Protein AF-A0A2V6RMS7-F1 (afdb_monomer)

Solvent-accessible surface area (backbone atoms only — not comparable to full-atom values): 15836 Å² total; per-residue (Å²): 139,81,89,86,82,91,83,87,89,85,88,87,85,86,88,88,87,79,83,90,86,82,88,83,91,85,82,86,83,93,74,83,80,76,81,78,94,62,83,80,77,83,71,94,71,81,91,63,96,73,88,70,83,81,77,80,64,54,77,94,33,64,83,44,71,61,64,66,63,46,35,67,37,66,68,33,31,51,54,4,44,57,48,32,62,76,74,39,20,54,31,23,17,90,62,24,62,18,71,10,85,65,25,82,84,43,75,37,65,48,66,45,38,35,40,46,65,68,52,66,73,56,51,57,28,45,56,54,45,53,52,35,44,25,16,79,42,83,72,37,35,86,48,47,30,83,49,68,48,37,57,85,81,40,56,72,67,55,51,44,12,28,49,31,27,47,47,44,47,26,71,54,86,48,63,93,47,82,83,82,33,82,89,65,66,74,76,78,48,72,47,64,36,43,33,36,28,66,42,79,36,78,95,69,36,28,39,27,34,38,32,51,64,23,82,98,78,49,74,59,48,74,50,75,36,37,40,48,62,60,71,61,62,76,79,59,55,65,74,38,42,32,39,33,30,30,27,66,78,81,52,22,34,62,45,78,44,76,54,81,132

Secondary structure (DSSP, 8-state):
-------------------------------PPP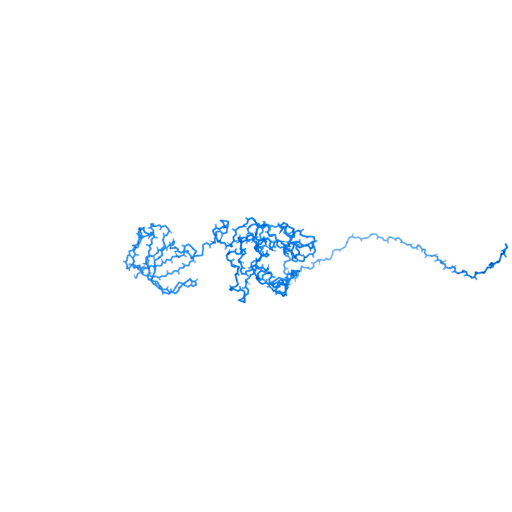P--SPPPPPP----TT----PPPPGGGTT----GGGGT-HHHHHHHHHHHHHHTHHHH-TTSSS--GGGTT-SSPPP-TT-HHHHHH--HHHHHHHHHHGGGSTTTTTTT-----GGGTS-HHHHHHHHHHHHHTTT--SS--TTS-GGG-----EEEEEEEEEEEEGGGTEEEEEE--BTTTB-SEEEEEEESSGGGGGS--TT-EEEEEEETTTTEEEEEEE---

Sequence (261 aa):
MTRTRPFVVIAIVGLVVSAAWLAELTLPDAQAEQPPTGPPKAADRGHAHGDHEHPSVPPAYAKAHIPSQVWTDPKMIAKGKEIFVAKCALCHGEKGDGKGPGSANLPLKPADLSDGKMVAEMAGNFWVWRVSEGGLVEPFKSKGSAMPAWKGEMSMNDRWAVIAYAHTLSGHRGPHVAGEHPELKPKPKFVTGEGTVISLRPEKQQIVLEHGEIKGFMEAMTMGYKINPVSLLNTVKSGDKVRFTIDTHARAITKIDKLND

Nearest PDB structures (foldseek):
  1zeq-assembly1_X  TM=8.711E-01  e=4.163E-05  Escherichia coli
  2qcp-assembly1_X  TM=8.636E-01  e=2.772E-04  Escherichia coli str. K-12 substr. W3110
  3e6z-assembly1_X  TM=7.835E-01  e=1.653E-04  Escherichia coli
  8x2j-assembly1_E  TM=6.437E-01  e=7.360E-04  Chloroflexus aurantiacus J-10-fl
  6cqm-assembly2_B  TM=6.205E-01  e=2.734E-01  Saccharomyces cerevisiae S288C

Foldseek 3Di:
DYDDDDDDDDDDDDDDDDDDDDDDDDDDDDDDDDPDPDDDDDDDDPDDPPPQDDDDQDPVLPPPAQPFVLLAPPVLLVLLLVCCVVAPCCQCNNLSQQVHVNQPPQLDGRDRLQALQSLLVDARSNLLRCQQQFCPDPPSVVSRTPGDRCVVPDDSSSSSSNSSNSNCSNVDGTHNDPVSCPVCPDDQDKFKWKFFFAADDLVQQKTWTQTADGPPQDHTDTGIFHEPPSCQSVVDGGGFIWMFMARSVNSYTDDIDTDDD

Mean predicted aligned error: 16.96 Å

Radius of gyration: 33.86 Å; Cα contacts (8 Å, |Δi|>4): 399; chains: 1; bounding box: 98×39×114 Å

Structure (mmCIF, N/CA/C/O backbone):
data_AF-A0A2V6RMS7-F1
#
_entry.id   AF-A0A2V6RMS7-F1
#
loop_
_atom_site.group_PDB
_atom_site.id
_atom_site.type_symbol
_atom_site.label_atom_id
_atom_site.label_alt_id
_atom_site.label_comp_id
_atom_site.label_asym_id
_atom_site.label_entity_id
_atom_site.label_seq_id
_atom_site.pdbx_PDB_ins_code
_atom_site.Cartn_x
_atom_site.Cartn_y
_atom_site.Cartn_z
_atom_site.occupancy
_atom_site.B_iso_or_equiv
_atom_site.auth_seq_id
_atom_site.auth_comp_id
_atom_site.auth_asym_id
_atom_site.auth_atom_id
_atom_site.pdbx_PDB_model_num
ATOM 1 N N . MET A 1 1 ? 55.947 -18.294 -69.938 1.00 39.12 1 MET A N 1
ATOM 2 C CA . MET A 1 1 ? 57.162 -17.459 -69.803 1.00 39.12 1 MET A CA 1
ATOM 3 C C . MET A 1 1 ? 56.936 -16.439 -68.688 1.00 39.12 1 MET A C 1
ATOM 5 O O . MET A 1 1 ? 55.824 -15.941 -68.631 1.00 39.12 1 MET A O 1
ATOM 9 N N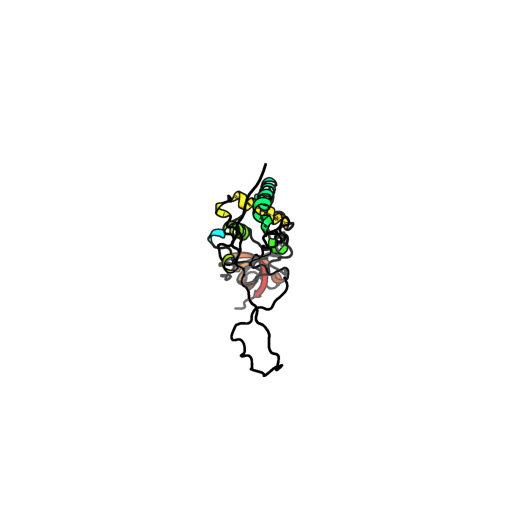 . THR A 1 2 ? 57.872 -16.043 -67.816 1.00 38.09 2 THR A N 1
ATOM 10 C CA . THR A 1 2 ? 58.972 -16.758 -67.113 1.00 38.09 2 THR A CA 1
ATOM 11 C C . THR A 1 2 ? 59.736 -15.742 -66.246 1.00 38.09 2 THR A C 1
ATOM 13 O O . THR A 1 2 ? 60.361 -14.868 -66.833 1.00 38.09 2 THR A O 1
ATOM 16 N N . ARG A 1 3 ? 59.809 -15.947 -64.913 1.00 45.06 3 ARG A N 1
ATOM 17 C CA . ARG A 1 3 ? 60.781 -15.310 -63.972 1.00 45.06 3 ARG A CA 1
ATOM 18 C C . ARG A 1 3 ? 60.677 -13.758 -63.819 1.00 45.06 3 ARG A C 1
ATOM 20 O O . ARG A 1 3 ? 60.028 -13.115 -64.626 1.00 45.06 3 ARG A O 1
ATOM 27 N N . THR A 1 4 ? 61.187 -13.086 -62.768 1.00 45.56 4 THR A N 1
ATOM 28 C CA . THR A 1 4 ? 61.963 -13.502 -61.564 1.00 45.56 4 THR A CA 1
ATOM 29 C C . THR A 1 4 ? 61.694 -12.582 -60.345 1.00 45.56 4 THR A C 1
ATOM 31 O O . THR A 1 4 ? 61.409 -11.404 -60.526 1.00 45.56 4 THR A O 1
ATOM 34 N N . ARG A 1 5 ? 61.880 -13.096 -59.113 1.00 56.38 5 ARG A N 1
ATOM 35 C CA . ARG A 1 5 ? 62.215 -12.342 -57.862 1.00 56.38 5 ARG A CA 1
ATOM 36 C C . ARG A 1 5 ? 63.700 -12.646 -57.506 1.00 56.38 5 ARG A C 1
ATOM 38 O O . ARG A 1 5 ? 64.227 -13.569 -58.133 1.00 56.38 5 ARG A O 1
ATOM 45 N N . PRO A 1 6 ? 64.408 -11.932 -56.597 1.00 58.00 6 PRO A N 1
ATOM 46 C CA . PRO A 1 6 ? 64.229 -11.963 -55.122 1.00 58.00 6 PRO A CA 1
ATOM 47 C C . PRO A 1 6 ? 63.999 -10.524 -54.566 1.00 58.00 6 PRO A C 1
ATOM 49 O O . PRO A 1 6 ? 63.310 -9.796 -55.271 1.00 58.00 6 PRO A O 1
ATOM 52 N N . PHE A 1 7 ? 64.376 -9.993 -53.381 1.00 42.28 7 PHE A N 1
ATOM 53 C CA . PHE A 1 7 ? 65.116 -10.342 -52.126 1.00 42.28 7 PHE A CA 1
ATOM 54 C C . PHE A 1 7 ? 64.280 -9.806 -50.910 1.00 42.28 7 PHE A C 1
ATOM 56 O O . PHE A 1 7 ? 63.292 -9.118 -51.152 1.00 42.28 7 PHE A O 1
ATOM 63 N N . VAL A 1 8 ? 64.390 -10.206 -49.625 1.00 41.25 8 VAL A N 1
ATOM 64 C CA . VAL A 1 8 ? 65.469 -10.216 -48.582 1.00 41.25 8 VAL A CA 1
ATOM 65 C C . VAL A 1 8 ? 65.848 -8.785 -48.140 1.00 41.25 8 VAL A C 1
ATOM 67 O O . VAL A 1 8 ? 66.142 -7.956 -48.989 1.00 41.25 8 VAL A O 1
ATOM 70 N N . VAL A 1 9 ? 65.736 -8.385 -46.859 1.00 38.97 9 VAL A N 1
ATOM 71 C CA . VAL A 1 9 ? 66.354 -8.953 -45.628 1.00 38.97 9 VAL A CA 1
ATOM 72 C C . VAL A 1 9 ? 65.368 -9.361 -44.512 1.00 38.97 9 VAL A C 1
ATOM 74 O O . VAL A 1 9 ? 64.337 -8.728 -44.314 1.00 38.97 9 VAL A O 1
ATOM 77 N N . ILE A 1 10 ? 65.737 -10.400 -43.749 1.00 47.28 10 ILE A N 1
ATOM 78 C CA . ILE A 1 10 ? 65.159 -10.792 -42.447 1.00 47.28 10 ILE A CA 1
ATOM 79 C C . ILE A 1 10 ? 66.181 -10.462 -41.349 1.00 47.28 10 ILE A C 1
ATOM 81 O O . ILE A 1 10 ? 67.368 -10.716 -41.541 1.00 47.28 10 ILE A O 1
ATOM 85 N N . ALA A 1 11 ? 65.726 -9.992 -40.185 1.00 41.41 11 ALA A N 1
ATOM 86 C CA . ALA A 1 11 ? 66.533 -9.948 -38.966 1.00 41.41 11 ALA A CA 1
ATOM 87 C C . ALA A 1 11 ? 65.749 -10.556 -37.791 1.00 41.41 11 ALA A C 1
ATOM 89 O O . ALA A 1 11 ? 64.785 -9.968 -37.308 1.00 41.41 11 ALA A O 1
ATOM 90 N N . ILE A 1 12 ? 66.169 -11.741 -37.342 1.00 50.00 12 ILE A N 1
ATOM 91 C CA . ILE A 1 12 ? 65.738 -12.353 -36.079 1.00 50.00 12 ILE A CA 1
ATOM 92 C C . ILE A 1 12 ? 66.961 -12.376 -35.169 1.00 50.00 12 ILE A C 1
ATOM 94 O O . ILE A 1 12 ? 67.966 -12.987 -35.522 1.00 50.00 12 ILE A O 1
ATOM 98 N N . VAL A 1 13 ? 66.855 -11.770 -33.988 1.00 42.53 13 VAL A N 1
ATOM 99 C CA . VAL A 1 13 ? 67.738 -12.065 -32.856 1.00 42.53 13 VAL A CA 1
ATOM 100 C C . VAL A 1 13 ? 66.877 -12.141 -31.603 1.00 42.53 13 VAL A C 1
ATOM 102 O O . VAL A 1 13 ? 66.270 -11.157 -31.194 1.00 42.53 13 VAL A O 1
ATOM 105 N N . GLY A 1 14 ? 66.842 -13.320 -30.994 1.00 44.88 14 GLY A N 1
ATOM 106 C CA . GLY A 1 14 ? 66.479 -13.503 -29.595 1.00 44.88 14 GLY A CA 1
ATOM 107 C C . GLY A 1 14 ? 67.625 -14.233 -28.903 1.00 44.88 14 GLY A C 1
ATOM 108 O O . GLY A 1 14 ? 68.373 -14.959 -29.561 1.00 44.88 14 GLY A O 1
ATOM 109 N N . LEU A 1 15 ? 67.769 -14.060 -27.592 1.00 37.75 15 LEU A N 1
ATOM 110 C CA . LEU A 1 15 ? 68.660 -14.894 -26.790 1.00 37.75 15 LEU A CA 1
ATOM 111 C C . LEU A 1 15 ? 68.067 -15.127 -25.397 1.00 37.75 15 LEU A C 1
ATOM 113 O O . LEU A 1 15 ? 67.261 -14.331 -24.919 1.00 37.75 15 LEU A O 1
ATOM 117 N N . VAL A 1 16 ? 68.457 -16.237 -24.773 1.00 48.91 16 VAL A N 1
ATOM 118 C CA . VAL A 1 16 ? 67.873 -16.757 -23.532 1.00 48.91 16 VAL A CA 1
ATOM 119 C C . VAL A 1 16 ? 68.972 -17.008 -22.507 1.00 48.91 16 VAL A C 1
ATOM 121 O O . VAL A 1 16 ? 69.958 -17.674 -22.811 1.00 48.91 16 VAL A O 1
ATOM 124 N N . VAL A 1 17 ? 68.752 -16.524 -21.285 1.00 39.44 17 VAL A N 1
ATOM 125 C CA . VAL A 1 17 ? 69.431 -16.912 -20.039 1.00 39.44 17 VAL A CA 1
ATOM 126 C C . VAL A 1 17 ? 68.375 -16.723 -18.936 1.00 39.44 17 VAL A C 1
ATOM 128 O O . VAL A 1 17 ? 67.755 -15.666 -18.918 1.00 39.44 17 VAL A O 1
ATOM 131 N N . SER A 1 18 ? 68.070 -17.567 -17.952 1.00 35.41 18 SER A N 1
ATOM 132 C CA . SER A 1 18 ? 68.316 -18.966 -17.551 1.00 35.41 18 SER A CA 1
ATOM 133 C C . SER A 1 18 ? 68.287 -18.966 -16.010 1.00 35.41 18 SER A C 1
ATOM 135 O O . SER A 1 18 ? 68.898 -18.088 -15.417 1.00 35.41 18 SER A O 1
ATOM 137 N N . ALA A 1 19 ? 67.603 -19.947 -15.405 1.00 39.72 19 ALA A N 1
ATOM 138 C CA . ALA A 1 19 ? 67.755 -20.492 -14.036 1.00 39.72 19 ALA A CA 1
ATOM 139 C C . ALA A 1 19 ? 68.135 -19.541 -12.858 1.00 39.72 19 ALA A C 1
ATOM 141 O O . ALA A 1 19 ? 69.228 -18.992 -12.811 1.00 39.72 19 ALA A O 1
ATOM 142 N N . ALA A 1 20 ? 67.276 -19.291 -11.861 1.00 41.19 20 ALA A N 1
ATOM 143 C CA . ALA A 1 20 ? 66.725 -20.215 -10.844 1.00 41.19 20 ALA A CA 1
ATOM 144 C C . ALA A 1 20 ? 67.696 -20.593 -9.698 1.00 41.19 20 ALA A C 1
ATOM 146 O O . ALA A 1 20 ? 68.772 -21.129 -9.938 1.00 41.19 20 ALA A O 1
ATOM 147 N N . TRP A 1 21 ? 67.245 -20.373 -8.455 1.00 34.91 21 TRP A N 1
ATOM 148 C CA . TRP A 1 21 ? 67.802 -20.878 -7.187 1.00 34.91 21 TRP A CA 1
ATOM 149 C C . TRP A 1 21 ? 66.646 -21.246 -6.232 1.00 34.91 21 TRP A C 1
ATOM 151 O O . TRP A 1 21 ? 65.512 -20.820 -6.460 1.00 34.91 21 TRP A O 1
ATOM 161 N N . LEU A 1 22 ? 66.908 -22.087 -5.223 1.00 39.47 22 LEU A N 1
ATOM 162 C CA . LEU A 1 22 ? 65.889 -22.763 -4.399 1.00 39.47 22 LEU A CA 1
ATOM 163 C C . LEU A 1 22 ? 65.809 -22.254 -2.947 1.00 39.47 22 LEU A C 1
ATOM 165 O O . LEU A 1 22 ? 66.811 -21.783 -2.420 1.00 39.47 22 LEU A O 1
ATOM 169 N N . ALA A 1 23 ? 64.660 -22.553 -2.315 1.00 35.62 23 ALA A N 1
ATOM 170 C CA . ALA A 1 23 ? 64.446 -22.717 -0.863 1.00 35.62 23 ALA A CA 1
ATOM 171 C C . ALA A 1 23 ? 64.590 -21.425 -0.005 1.00 35.62 23 ALA A C 1
ATOM 173 O O . ALA A 1 23 ? 65.084 -20.410 -0.480 1.00 35.62 23 ALA A O 1
ATOM 174 N N . GLU A 1 24 ? 64.051 -21.309 1.216 1.00 34.28 24 GLU A N 1
ATOM 175 C CA . GLU A 1 24 ? 63.693 -22.312 2.240 1.00 34.28 24 GLU A CA 1
ATOM 176 C C . GLU A 1 24 ? 62.259 -22.127 2.802 1.00 34.28 24 GLU A C 1
ATOM 178 O O . GLU A 1 24 ? 61.619 -21.100 2.575 1.00 34.28 24 GLU A O 1
ATOM 183 N N . LEU A 1 25 ? 61.747 -23.105 3.565 1.00 42.69 25 LEU A N 1
ATOM 184 C CA . LEU A 1 25 ? 60.493 -22.972 4.326 1.00 42.69 25 LEU A CA 1
ATOM 185 C C . LEU A 1 25 ? 60.741 -22.344 5.707 1.00 42.69 25 LEU A C 1
ATOM 187 O O . LEU A 1 25 ? 61.455 -22.934 6.514 1.00 42.69 25 LEU A O 1
ATOM 191 N N . THR A 1 26 ? 60.003 -21.285 6.057 1.00 37.50 26 THR A N 1
ATOM 192 C CA . THR A 1 26 ? 59.600 -21.017 7.452 1.00 37.50 26 THR A CA 1
ATOM 193 C C . THR A 1 26 ? 58.190 -20.426 7.537 1.00 37.50 26 THR A C 1
ATOM 195 O O . THR A 1 26 ? 57.808 -19.540 6.776 1.00 37.50 26 THR A O 1
ATOM 198 N N . LEU A 1 27 ? 57.416 -20.927 8.501 1.00 36.69 27 LEU A N 1
ATOM 199 C CA . LEU A 1 27 ? 56.171 -20.363 9.027 1.00 36.69 27 LEU A CA 1
ATOM 200 C C . LEU A 1 27 ? 56.015 -20.850 10.480 1.00 36.69 27 LEU A C 1
ATOM 202 O O . LEU A 1 27 ? 56.434 -21.976 10.763 1.00 36.69 27 LEU A O 1
ATOM 206 N N . PRO A 1 28 ? 55.286 -20.130 11.345 1.00 42.78 28 PRO A N 1
ATOM 207 C CA . PRO A 1 28 ? 55.034 -18.6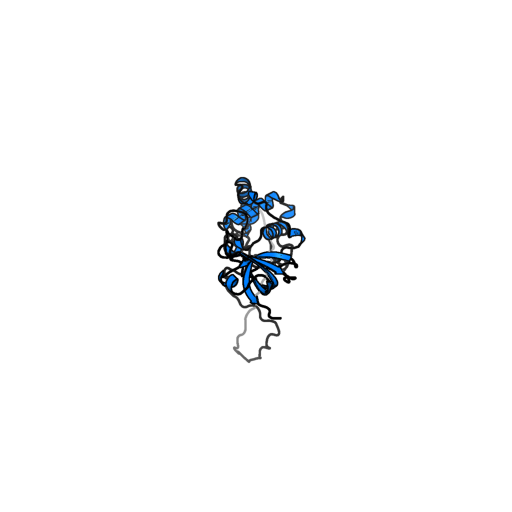89 11.367 1.00 42.78 28 PRO A CA 1
ATOM 208 C C . PRO A 1 28 ? 55.704 -18.045 12.599 1.00 42.78 28 PRO A C 1
ATOM 210 O O . PRO A 1 28 ? 56.266 -18.744 13.438 1.00 42.78 28 PRO A O 1
ATOM 213 N N . ASP A 1 29 ? 55.556 -16.732 12.771 1.00 34.00 29 ASP A N 1
ATOM 214 C CA . ASP A 1 29 ? 55.611 -16.143 14.112 1.00 34.00 29 ASP A CA 1
ATOM 215 C C . ASP A 1 29 ? 54.414 -15.207 14.313 1.00 34.00 29 ASP A C 1
ATOM 217 O O . ASP A 1 29 ? 53.923 -14.588 13.362 1.00 34.00 29 ASP A O 1
ATOM 221 N N . ALA A 1 30 ? 53.874 -15.175 15.529 1.00 41.41 30 ALA A N 1
ATOM 222 C CA . ALA A 1 30 ? 52.583 -14.557 15.799 1.00 41.41 30 ALA A CA 1
ATOM 223 C C . ALA A 1 30 ? 52.734 -13.056 16.078 1.00 41.41 30 ALA A C 1
ATOM 225 O O . ALA A 1 30 ? 53.450 -12.641 16.989 1.00 41.41 30 ALA A O 1
ATOM 226 N N . GLN A 1 31 ? 51.995 -12.229 15.340 1.00 36.81 31 GLN A N 1
ATOM 227 C CA . GLN A 1 31 ? 51.762 -10.827 15.686 1.00 36.81 31 GLN A CA 1
ATOM 228 C C . GLN A 1 31 ? 50.270 -10.636 15.942 1.00 36.81 31 GLN A C 1
ATOM 230 O O . GLN A 1 31 ? 49.438 -11.040 15.133 1.00 36.81 31 GLN A O 1
ATOM 235 N N . ALA A 1 32 ? 49.939 -10.087 17.110 1.00 35.69 32 ALA A N 1
ATOM 236 C CA . ALA A 1 32 ? 48.565 -10.021 17.589 1.00 35.69 32 ALA A CA 1
ATOM 237 C C . ALA A 1 32 ? 47.721 -9.061 16.738 1.00 35.69 32 ALA A C 1
ATOM 239 O O . ALA A 1 32 ? 48.064 -7.887 16.587 1.00 35.69 32 ALA A O 1
ATOM 240 N N . GLU A 1 33 ? 46.590 -9.549 16.228 1.00 33.00 33 GLU A N 1
ATOM 241 C CA . GLU A 1 33 ? 45.606 -8.706 15.555 1.00 33.00 33 GLU A CA 1
ATOM 242 C C . GLU A 1 33 ? 45.046 -7.668 16.538 1.00 33.00 33 GLU A C 1
ATOM 244 O O . GLU A 1 33 ? 44.572 -8.000 17.628 1.00 33.00 33 GLU A O 1
ATOM 249 N N . GLN A 1 34 ? 45.084 -6.393 16.150 1.00 36.97 34 GLN A N 1
ATOM 250 C CA . GLN A 1 34 ? 44.409 -5.339 16.905 1.00 36.97 34 GLN A CA 1
ATOM 251 C C . GLN A 1 34 ? 42.886 -5.511 16.763 1.00 36.97 34 GLN A C 1
ATOM 253 O O . GLN A 1 34 ? 42.406 -5.734 15.648 1.00 36.97 34 GLN A O 1
ATOM 258 N N . PRO A 1 35 ? 42.097 -5.388 17.849 1.00 35.88 35 PRO A N 1
ATOM 259 C CA . PRO A 1 35 ? 40.652 -5.565 17.773 1.00 35.88 35 PRO A CA 1
ATOM 260 C C . PRO A 1 35 ? 40.018 -4.493 16.866 1.00 35.88 35 PRO A C 1
ATOM 262 O O . PRO A 1 35 ? 40.360 -3.312 16.986 1.00 35.88 35 PRO A O 1
ATOM 265 N N . PRO A 1 36 ? 39.087 -4.863 15.966 1.00 42.28 36 PRO A N 1
ATOM 266 C CA . PRO A 1 36 ? 38.578 -3.955 14.944 1.00 42.28 36 PRO A CA 1
ATOM 267 C C . PRO A 1 36 ? 37.731 -2.826 15.546 1.00 42.28 36 PRO A C 1
ATOM 269 O O . PRO A 1 36 ? 36.642 -3.046 16.076 1.00 42.28 36 PRO A O 1
ATOM 272 N N . THR A 1 37 ? 38.203 -1.588 15.401 1.00 38.25 37 THR A N 1
ATOM 273 C CA . THR A 1 37 ? 37.529 -0.360 15.846 1.00 38.25 37 THR A CA 1
ATOM 274 C C . THR A 1 37 ? 36.435 0.086 14.868 1.00 38.25 37 THR A C 1
ATOM 276 O O . THR A 1 37 ? 36.498 1.151 14.256 1.00 38.25 37 THR A O 1
ATOM 279 N N . GLY A 1 38 ? 35.388 -0.730 14.729 1.00 40.78 38 GLY A N 1
ATOM 280 C CA . GLY A 1 38 ? 34.197 -0.391 13.950 1.00 40.78 38 GLY A CA 1
ATOM 281 C C . GLY A 1 38 ? 32.933 -1.074 14.484 1.00 40.78 38 GLY A C 1
ATOM 282 O O . GLY A 1 38 ? 33.031 -2.134 15.104 1.00 40.78 38 GLY A O 1
ATOM 283 N N . PRO A 1 39 ? 31.736 -0.497 14.257 1.00 36.81 39 PRO A N 1
ATOM 284 C CA . PRO A 1 39 ? 30.485 -1.174 14.581 1.00 36.81 39 PRO A CA 1
ATOM 285 C C . PRO A 1 39 ? 30.395 -2.497 13.797 1.00 36.81 39 PRO A C 1
ATOM 287 O O . PRO A 1 39 ? 30.834 -2.551 12.643 1.00 36.81 39 PRO A O 1
ATOM 290 N N . PRO A 1 40 ? 29.850 -3.571 14.396 1.00 36.56 40 PRO A N 1
ATOM 291 C CA . PRO A 1 40 ? 29.885 -4.895 13.790 1.00 36.56 40 PRO A CA 1
ATOM 292 C C . PRO A 1 40 ? 29.157 -4.898 12.444 1.00 36.56 40 PRO A C 1
ATOM 294 O O . PRO A 1 40 ? 27.999 -4.485 12.348 1.00 36.56 40 PRO A O 1
ATOM 297 N N . LYS A 1 41 ? 29.827 -5.410 11.403 1.00 35.94 41 LYS A N 1
ATOM 298 C CA . LYS A 1 41 ? 29.167 -5.738 10.134 1.00 35.94 41 LYS A CA 1
ATOM 299 C C . LYS A 1 41 ? 28.008 -6.686 10.440 1.00 35.94 41 LYS A C 1
ATOM 301 O O . LYS A 1 41 ? 28.212 -7.701 11.104 1.00 35.94 41 LYS A O 1
ATOM 306 N N . ALA A 1 42 ? 26.813 -6.361 9.951 1.00 35.50 42 ALA A N 1
ATOM 307 C CA . ALA A 1 42 ? 25.678 -7.268 10.045 1.00 35.50 42 ALA A CA 1
ATOM 308 C C . ALA A 1 42 ? 26.063 -8.604 9.394 1.00 35.50 42 ALA A C 1
ATOM 310 O O . ALA A 1 42 ? 26.495 -8.626 8.241 1.00 35.50 42 ALA A O 1
ATOM 311 N N . ALA A 1 43 ? 25.964 -9.690 10.161 1.00 32.91 43 ALA A N 1
ATOM 312 C CA . ALA A 1 43 ? 26.322 -11.017 9.684 1.00 32.91 43 ALA A CA 1
ATOM 313 C C . ALA A 1 43 ? 25.437 -11.429 8.502 1.00 32.91 43 ALA A C 1
ATOM 315 O O . ALA A 1 43 ? 24.259 -11.060 8.444 1.00 32.91 43 ALA A O 1
ATOM 316 N N . ASP A 1 44 ? 26.014 -12.229 7.605 1.00 42.06 44 ASP A N 1
ATOM 317 C CA . ASP A 1 44 ? 25.279 -12.914 6.548 1.00 42.06 44 ASP A CA 1
ATOM 318 C C . ASP A 1 44 ? 24.086 -13.671 7.151 1.00 42.06 44 ASP A C 1
ATOM 320 O O . ASP A 1 44 ? 24.231 -14.498 8.057 1.00 42.06 44 ASP A O 1
ATOM 324 N N . ARG A 1 45 ? 22.889 -13.327 6.679 1.00 34.31 45 ARG A N 1
ATOM 325 C CA . ARG A 1 45 ? 21.635 -13.993 7.015 1.00 34.31 45 ARG A CA 1
ATOM 326 C C . ARG A 1 45 ? 20.891 -14.215 5.710 1.00 34.31 45 ARG A C 1
ATOM 328 O O . ARG A 1 45 ? 20.448 -13.262 5.070 1.00 34.31 45 ARG A O 1
ATOM 335 N N . GLY A 1 46 ? 20.785 -15.487 5.328 1.00 26.94 46 GLY A N 1
ATOM 336 C CA . GLY A 1 46 ? 20.103 -15.913 4.110 1.00 26.94 46 GLY A CA 1
ATOM 337 C C . GLY A 1 46 ? 18.671 -15.382 4.038 1.00 26.94 46 GLY A C 1
ATOM 338 O O . GLY A 1 46 ? 18.004 -15.223 5.060 1.00 26.94 46 GLY A O 1
ATOM 339 N N . HIS A 1 47 ? 18.219 -15.088 2.819 1.00 38.84 47 HIS A N 1
ATOM 340 C CA . HIS A 1 47 ? 16.989 -14.342 2.560 1.00 38.84 47 HIS A CA 1
ATOM 341 C C . HIS A 1 47 ? 15.748 -14.991 3.192 1.00 38.84 47 HIS A C 1
ATOM 343 O O . HIS A 1 47 ? 15.242 -16.004 2.709 1.00 38.84 47 HIS A O 1
ATOM 349 N N . ALA A 1 48 ? 15.234 -14.364 4.249 1.00 30.47 48 ALA A N 1
ATOM 350 C CA . ALA A 1 48 ? 13.922 -14.657 4.800 1.00 30.47 48 ALA A CA 1
ATOM 351 C C . ALA A 1 48 ? 12.854 -13.822 4.077 1.00 30.47 48 ALA A C 1
ATOM 353 O O . ALA A 1 48 ? 13.056 -12.640 3.796 1.00 30.47 48 ALA A O 1
ATOM 354 N N . HIS A 1 49 ? 11.691 -14.421 3.817 1.00 39.38 49 HIS A N 1
ATOM 355 C CA . HIS A 1 49 ? 10.512 -13.693 3.348 1.00 39.38 49 HIS A CA 1
ATOM 356 C C . HIS A 1 49 ? 10.050 -12.719 4.446 1.00 39.38 49 HIS A C 1
ATOM 358 O O . HIS A 1 49 ? 9.476 -13.158 5.446 1.00 39.38 49 HIS A O 1
ATOM 364 N N . GLY A 1 50 ? 10.326 -11.419 4.288 1.00 41.53 50 GLY A N 1
ATOM 365 C CA . GLY A 1 50 ? 9.916 -10.397 5.259 1.00 41.53 50 GLY A CA 1
ATOM 366 C C . GLY A 1 50 ? 10.777 -9.132 5.350 1.00 41.53 50 GLY A C 1
ATOM 367 O O . GLY A 1 50 ? 10.279 -8.136 5.864 1.00 41.53 50 GLY A O 1
ATOM 368 N N . ASP A 1 51 ? 12.013 -9.109 4.834 1.00 47.00 51 ASP A N 1
ATOM 369 C CA . ASP A 1 51 ? 12.902 -7.924 4.903 1.00 47.00 51 ASP A CA 1
ATOM 370 C C . ASP A 1 51 ? 12.540 -6.829 3.866 1.00 47.00 51 ASP A C 1
ATOM 372 O O . ASP A 1 51 ? 13.382 -6.284 3.146 1.00 47.00 51 ASP A O 1
ATOM 376 N N . HIS A 1 52 ? 11.251 -6.491 3.786 1.00 57.56 52 HIS A N 1
ATOM 377 C CA . HIS A 1 52 ? 10.710 -5.436 2.938 1.00 57.56 52 HIS A CA 1
ATOM 378 C C . HIS A 1 52 ? 10.475 -4.176 3.772 1.00 57.56 52 HIS A C 1
ATOM 380 O O . HIS A 1 52 ? 9.583 -4.103 4.611 1.00 57.56 52 HIS A O 1
ATOM 386 N N . GLU A 1 53 ? 11.322 -3.171 3.562 1.00 58.91 53 GLU A N 1
ATOM 387 C CA . GLU A 1 53 ? 11.215 -1.900 4.273 1.00 58.91 53 GLU A CA 1
ATOM 388 C C . GLU A 1 53 ? 10.043 -1.066 3.742 1.00 58.91 53 GLU A C 1
ATOM 390 O O . GLU A 1 53 ? 9.900 -0.889 2.531 1.00 58.91 53 GLU A O 1
ATOM 395 N N . HIS A 1 54 ? 9.271 -0.485 4.664 1.00 64.88 54 HIS A N 1
ATOM 396 C CA . HIS A 1 54 ? 8.171 0.443 4.388 1.00 64.88 54 HIS A CA 1
ATOM 397 C C . HIS A 1 54 ? 8.590 1.897 4.665 1.00 64.88 54 HIS A C 1
ATOM 399 O O . HIS A 1 54 ? 8.261 2.437 5.726 1.00 64.88 54 HIS A O 1
ATOM 405 N N . PRO A 1 55 ? 9.346 2.559 3.767 1.00 77.31 55 PRO A N 1
ATOM 406 C CA . PRO A 1 55 ? 9.717 3.952 3.963 1.00 77.31 55 PRO A CA 1
ATOM 407 C C . PRO A 1 55 ? 8.496 4.866 3.845 1.00 77.31 55 PRO A C 1
ATOM 409 O O . PRO A 1 55 ? 7.600 4.655 3.024 1.00 77.31 55 PRO A O 1
ATOM 412 N N . SER A 1 56 ? 8.478 5.918 4.661 1.00 81.69 56 SER A N 1
ATOM 413 C CA . SER A 1 56 ? 7.383 6.881 4.697 1.00 81.69 56 SER A CA 1
ATOM 414 C C . SER A 1 56 ? 7.222 7.606 3.358 1.00 81.69 56 SER A C 1
ATOM 416 O O . SER A 1 56 ? 8.148 8.230 2.841 1.00 81.69 56 SER A O 1
ATOM 418 N N . VAL A 1 57 ? 6.009 7.546 2.803 1.00 87.38 57 VAL A N 1
ATOM 419 C CA . VAL A 1 57 ? 5.662 8.215 1.543 1.00 87.38 57 VAL A CA 1
ATOM 420 C C . VAL A 1 57 ? 5.807 9.737 1.714 1.00 87.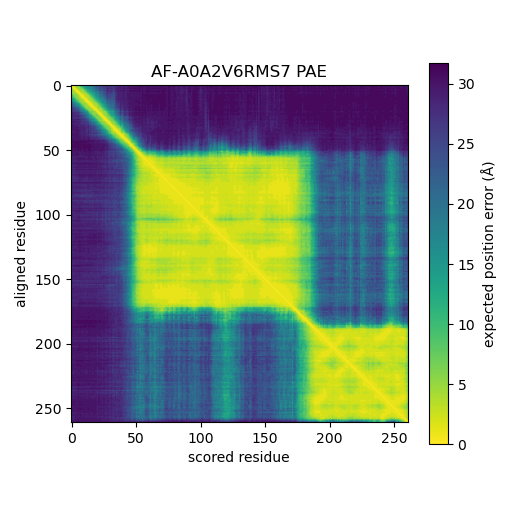38 57 VAL A C 1
ATOM 422 O O . VAL A 1 57 ? 5.176 10.299 2.615 1.00 87.38 57 VAL A O 1
ATOM 425 N N . PRO A 1 58 ? 6.597 10.437 0.873 1.00 90.38 58 PRO A N 1
ATOM 426 C CA . PRO A 1 58 ? 6.816 11.875 1.016 1.00 90.38 58 PRO A CA 1
ATOM 427 C C . PRO A 1 58 ? 5.514 12.693 0.929 1.00 90.38 58 PRO A C 1
ATOM 429 O O . PRO A 1 58 ? 4.610 12.309 0.181 1.00 90.38 58 PRO A O 1
ATOM 432 N N . PRO A 1 59 ? 5.418 13.870 1.585 1.00 90.88 59 PRO A N 1
ATOM 433 C CA . PRO A 1 59 ? 4.193 14.680 1.617 1.00 90.88 59 PRO A CA 1
ATOM 434 C C . PRO A 1 59 ? 3.579 14.996 0.243 1.00 90.88 59 PRO A C 1
ATOM 436 O O . PRO A 1 59 ? 2.357 15.021 0.112 1.00 90.88 59 PRO A O 1
ATOM 439 N N . ALA A 1 60 ? 4.407 15.157 -0.797 1.00 92.25 60 ALA A N 1
ATOM 440 C CA . ALA A 1 60 ? 3.963 15.366 -2.180 1.00 92.25 60 ALA A CA 1
ATOM 441 C C . ALA A 1 60 ? 3.112 14.208 -2.747 1.00 92.25 60 ALA A C 1
ATOM 443 O O . ALA A 1 60 ? 2.262 14.431 -3.606 1.00 92.25 60 ALA A O 1
ATOM 444 N N . TYR A 1 61 ? 3.307 12.986 -2.243 1.00 91.94 61 TYR A N 1
ATOM 445 C CA . TYR A 1 61 ? 2.556 11.786 -2.614 1.00 91.94 61 TYR A CA 1
ATOM 446 C C . TYR A 1 61 ? 1.555 11.344 -1.533 1.00 91.94 61 TYR A C 1
ATOM 448 O O . TYR A 1 61 ? 0.805 10.401 -1.762 1.00 91.94 61 TYR A O 1
ATOM 456 N N . ALA A 1 62 ? 1.457 12.028 -0.386 1.00 86.50 62 ALA A N 1
ATOM 457 C CA . ALA A 1 62 ? 0.577 11.616 0.716 1.00 86.50 62 ALA A CA 1
ATOM 458 C C . ALA A 1 62 ? -0.913 11.519 0.322 1.00 86.50 62 ALA A C 1
ATOM 460 O O . ALA A 1 62 ? -1.628 10.671 0.851 1.00 86.50 62 ALA A O 1
ATOM 461 N N . LYS A 1 63 ? -1.364 12.349 -0.633 1.00 86.50 63 LYS A N 1
ATOM 462 C CA . LYS A 1 63 ? -2.723 12.326 -1.213 1.00 86.50 63 LYS A CA 1
ATOM 463 C C . LYS A 1 63 ? -2.829 11.556 -2.540 1.00 86.50 63 LYS A C 1
ATOM 465 O O . LYS A 1 63 ? -3.902 11.536 -3.138 1.00 86.50 63 LYS A O 1
ATOM 470 N N . ALA A 1 64 ? -1.741 10.966 -3.038 1.00 88.88 64 ALA A N 1
ATOM 471 C CA . ALA A 1 64 ? -1.782 10.185 -4.269 1.00 88.88 64 ALA A CA 1
ATOM 472 C C . ALA A 1 64 ? -2.582 8.897 -4.041 1.00 88.88 64 ALA A C 1
ATOM 474 O O . ALA A 1 64 ? -2.382 8.206 -3.049 1.00 88.88 64 ALA A O 1
ATOM 475 N N . HIS A 1 65 ? -3.467 8.544 -4.965 1.00 87.81 65 HIS A N 1
ATOM 476 C CA . HIS A 1 65 ? -4.173 7.269 -4.929 1.00 87.81 65 HIS A CA 1
ATOM 477 C C . HIS A 1 65 ? -4.380 6.747 -6.350 1.00 87.81 65 HIS A C 1
ATOM 479 O O . HIS A 1 65 ? -4.271 7.489 -7.326 1.00 87.81 65 HIS A O 1
ATOM 485 N N . ILE A 1 66 ? -4.684 5.457 -6.451 1.00 90.31 66 ILE A N 1
ATOM 486 C CA . ILE A 1 66 ? -5.153 4.820 -7.682 1.00 90.31 66 ILE A CA 1
ATOM 487 C C . ILE A 1 66 ? -6.682 4.741 -7.567 1.00 90.31 66 ILE A C 1
ATOM 489 O O . ILE A 1 66 ? -7.167 4.245 -6.545 1.00 90.31 66 ILE A O 1
ATOM 493 N N . PRO A 1 67 ? -7.462 5.262 -8.533 1.00 90.38 67 PRO A N 1
ATOM 494 C CA . PRO A 1 67 ? -8.922 5.186 -8.490 1.00 90.38 67 PRO A CA 1
ATOM 495 C C . PRO A 1 67 ? -9.410 3.733 -8.391 1.00 90.38 67 PRO A C 1
ATOM 497 O O . PRO A 1 67 ? -8.857 2.850 -9.047 1.00 90.38 67 PRO A O 1
ATOM 500 N N . SER A 1 68 ? -10.433 3.469 -7.573 1.00 87.12 68 SER A N 1
ATOM 501 C CA . SER A 1 68 ? -10.845 2.104 -7.199 1.00 87.12 68 SER A CA 1
ATOM 502 C C . SER A 1 68 ? -11.206 1.219 -8.398 1.00 87.12 68 SER A C 1
ATOM 504 O O . SER A 1 68 ? -10.902 0.030 -8.386 1.00 87.12 68 SER A O 1
ATOM 506 N N . GLN A 1 69 ? -11.768 1.800 -9.460 1.00 88.50 69 GLN A N 1
ATOM 507 C CA . GLN A 1 69 ? -12.104 1.100 -10.700 1.00 88.50 69 GLN A CA 1
ATOM 508 C C . GLN A 1 69 ? -10.884 0.609 -11.501 1.00 88.50 69 GLN A C 1
ATOM 510 O O . GLN A 1 69 ? -11.001 -0.337 -12.273 1.00 88.50 69 GLN A O 1
ATOM 515 N N . VAL A 1 70 ? -9.702 1.216 -11.335 1.00 92.75 70 VAL A N 1
ATOM 516 C CA . VAL A 1 70 ? -8.511 0.870 -12.137 1.00 92.75 70 VAL A CA 1
ATOM 517 C C . VAL A 1 70 ? -7.946 -0.503 -11.763 1.00 92.75 70 VAL A C 1
ATOM 519 O O . VAL A 1 70 ? -7.383 -1.187 -12.612 1.00 92.75 70 VAL A O 1
ATOM 522 N N . TRP A 1 71 ? -8.146 -0.935 -10.517 1.00 90.50 71 TRP A N 1
ATOM 523 C CA . TRP A 1 71 ? -7.698 -2.238 -10.020 1.00 90.50 71 TRP A CA 1
ATOM 524 C C . TRP A 1 71 ? -8.517 -3.425 -10.548 1.00 90.50 71 TRP A C 1
ATOM 526 O O . TRP A 1 71 ? -8.107 -4.570 -10.368 1.00 90.50 71 TRP A O 1
ATOM 536 N N . THR A 1 72 ? -9.682 -3.172 -11.154 1.00 89.69 72 THR A N 1
ATOM 537 C CA . THR A 1 72 ? -10.615 -4.211 -11.623 1.00 89.69 72 THR A CA 1
ATOM 538 C C . THR A 1 72 ? -11.060 -4.047 -13.078 1.00 89.69 72 THR A C 1
ATOM 540 O O . THR A 1 72 ? -11.575 -5.011 -13.641 1.00 89.69 72 THR A O 1
ATOM 543 N N . ASP A 1 73 ? -10.836 -2.892 -13.719 1.00 93.50 73 ASP A N 1
ATOM 544 C CA . ASP A 1 73 ? -11.084 -2.696 -15.155 1.00 93.50 73 ASP A CA 1
ATOM 545 C C . ASP A 1 73 ? -10.154 -3.595 -16.003 1.00 93.50 73 ASP A C 1
ATOM 547 O O . ASP A 1 73 ? -8.935 -3.370 -16.031 1.00 93.50 73 ASP A O 1
ATOM 551 N N . PRO A 1 74 ? -10.694 -4.570 -16.765 1.00 95.19 74 PRO A N 1
ATOM 552 C CA . PRO A 1 74 ? -9.890 -5.450 -17.609 1.00 95.19 74 PRO A CA 1
ATOM 553 C C . PRO A 1 74 ? -9.044 -4.708 -18.650 1.00 95.19 74 PRO A C 1
ATOM 555 O O . PRO A 1 74 ? -7.985 -5.206 -19.028 1.00 95.19 74 PRO A O 1
ATOM 558 N N . LYS A 1 75 ? -9.464 -3.516 -19.102 1.00 97.56 75 LYS A N 1
ATOM 559 C CA . LYS A 1 75 ? -8.699 -2.697 -20.058 1.00 97.56 75 LYS A CA 1
ATOM 560 C C . LYS A 1 75 ? -7.457 -2.093 -19.408 1.00 97.56 75 LYS A C 1
ATOM 562 O O . LYS A 1 75 ? -6.395 -2.078 -20.027 1.00 97.56 75 LYS A O 1
ATOM 567 N N . MET A 1 76 ? -7.573 -1.638 -18.160 1.00 97.44 76 MET A N 1
ATOM 568 C CA . MET A 1 76 ? -6.437 -1.115 -17.397 1.00 97.44 76 MET A CA 1
ATOM 569 C C . MET A 1 76 ? -5.460 -2.230 -17.022 1.00 97.44 76 MET A C 1
ATOM 571 O O . MET A 1 76 ? -4.255 -2.038 -17.155 1.00 97.44 76 MET A O 1
ATOM 575 N N . ILE A 1 77 ? -5.958 -3.413 -16.647 1.00 96.94 77 ILE A N 1
ATOM 576 C CA . ILE A 1 77 ? -5.117 -4.586 -16.355 1.00 96.94 77 ILE A CA 1
ATO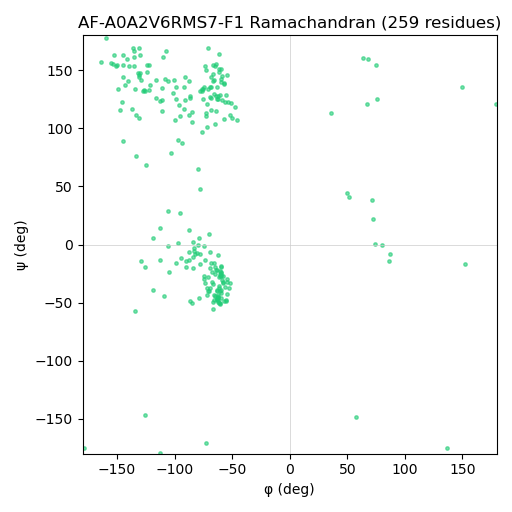M 577 C C . ILE A 1 77 ? -4.403 -5.081 -17.627 1.00 96.94 77 ILE A C 1
ATOM 579 O O . ILE A 1 77 ? -3.203 -5.350 -17.586 1.00 96.94 77 ILE A O 1
ATOM 583 N N . ALA A 1 78 ? -5.094 -5.150 -18.774 1.00 98.06 78 ALA A N 1
ATOM 584 C CA . ALA A 1 78 ? -4.491 -5.539 -20.054 1.00 98.06 78 ALA A CA 1
ATOM 585 C C . ALA A 1 78 ? -3.395 -4.556 -20.500 1.00 98.06 78 ALA A C 1
ATOM 587 O O . ALA A 1 78 ? -2.265 -4.968 -20.760 1.00 98.06 78 ALA A O 1
ATOM 588 N N . LYS A 1 79 ? -3.683 -3.248 -20.478 1.00 98.56 79 LYS A N 1
ATOM 589 C CA . LYS A 1 79 ? -2.689 -2.205 -20.764 1.00 98.56 79 LYS A CA 1
ATOM 590 C C . LYS A 1 79 ? -1.523 -2.234 -19.767 1.00 98.56 79 LYS A C 1
ATOM 592 O O . LYS A 1 79 ? -0.366 -2.054 -20.140 1.00 98.56 79 LYS A O 1
ATOM 597 N N . GLY A 1 80 ? -1.812 -2.510 -18.496 1.00 98.31 80 GLY A N 1
ATOM 598 C CA . GLY A 1 80 ? -0.810 -2.709 -17.455 1.00 98.31 80 GLY A CA 1
ATOM 599 C C . GLY A 1 80 ? 0.133 -3.872 -17.754 1.00 98.31 80 GLY A C 1
ATOM 600 O O . GLY A 1 80 ? 1.337 -3.731 -17.554 1.00 98.31 80 GLY A O 1
ATOM 601 N N . LYS A 1 81 ? -0.387 -4.978 -18.303 1.00 98.50 81 LYS A N 1
ATOM 602 C CA . LYS A 1 81 ? 0.410 -6.130 -18.745 1.00 98.50 81 LYS A CA 1
ATOM 603 C C . LYS A 1 81 ? 1.371 -5.768 -19.874 1.00 98.50 81 LYS A C 1
ATOM 605 O O . LYS A 1 81 ? 2.547 -6.112 -19.792 1.00 98.50 81 LYS A O 1
ATOM 610 N N . GLU A 1 82 ? 0.886 -5.069 -20.899 1.00 98.62 82 GLU A N 1
ATOM 611 C CA . GLU A 1 82 ? 1.704 -4.608 -22.032 1.00 98.62 82 GLU A CA 1
ATOM 612 C C . GLU A 1 82 ? 2.880 -3.748 -21.546 1.00 98.62 82 GLU A C 1
ATOM 614 O O . GLU A 1 82 ? 4.037 -4.014 -21.878 1.00 98.62 82 GLU A O 1
ATOM 619 N N . ILE A 1 83 ? 2.593 -2.772 -20.675 1.00 98.62 83 ILE A N 1
ATOM 620 C CA . ILE A 1 83 ? 3.606 -1.909 -20.057 1.00 98.62 83 ILE A CA 1
ATOM 621 C C . ILE A 1 83 ? 4.574 -2.731 -19.193 1.00 98.62 83 ILE A C 1
ATOM 623 O O . ILE A 1 83 ? 5.786 -2.533 -19.278 1.00 98.62 83 ILE A O 1
ATOM 627 N N . PHE A 1 84 ? 4.070 -3.658 -18.373 1.00 98.62 84 PHE A N 1
ATOM 628 C CA . PHE A 1 84 ? 4.897 -4.460 -17.471 1.00 98.62 84 PHE A CA 1
ATOM 629 C C . PHE A 1 84 ? 5.883 -5.346 -18.238 1.00 98.62 84 PHE A C 1
ATOM 631 O O . PHE A 1 84 ? 7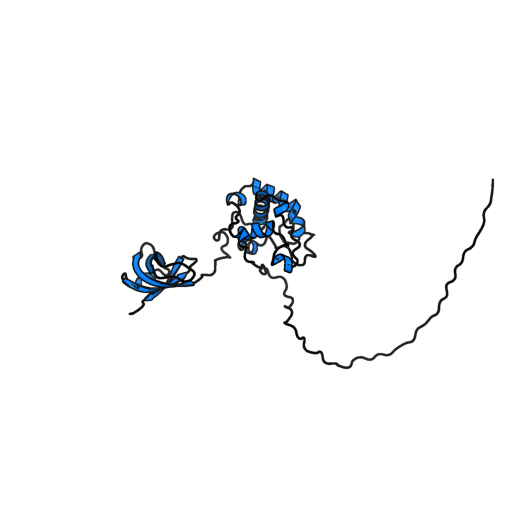.067 -5.368 -17.904 1.00 98.62 84 PHE A O 1
ATOM 638 N N . VAL A 1 85 ? 5.426 -6.032 -19.289 1.00 98.12 85 VAL A N 1
ATOM 639 C CA . VAL A 1 85 ? 6.292 -6.853 -20.150 1.00 98.12 85 VAL A CA 1
ATOM 640 C C . VAL A 1 85 ? 7.346 -5.980 -20.842 1.00 98.12 85 VAL A C 1
ATOM 642 O O . VAL A 1 85 ? 8.522 -6.332 -20.835 1.00 98.12 85 VAL A O 1
ATOM 645 N N . ALA A 1 86 ? 6.960 -4.810 -21.361 1.00 97.69 86 ALA A N 1
ATOM 646 C CA . ALA A 1 86 ? 7.867 -3.924 -22.094 1.00 97.69 86 ALA A CA 1
ATOM 647 C C . ALA A 1 86 ? 8.879 -3.153 -21.218 1.00 97.69 86 ALA A C 1
ATOM 649 O O . ALA A 1 86 ? 9.957 -2.812 -21.704 1.00 97.69 86 ALA A O 1
ATOM 650 N N . LYS A 1 87 ? 8.545 -2.830 -19.957 1.00 97.69 87 LYS A N 1
ATOM 651 C CA . LYS A 1 87 ? 9.338 -1.916 -19.102 1.00 97.69 87 LYS A CA 1
ATOM 652 C C . LYS A 1 87 ? 9.760 -2.473 -17.736 1.00 97.69 87 LYS A C 1
ATOM 654 O O . LYS A 1 87 ? 10.681 -1.925 -17.134 1.00 97.69 87 LYS A O 1
ATOM 659 N N . CYS A 1 88 ? 9.118 -3.522 -17.218 1.00 98.00 88 CYS A N 1
ATOM 660 C CA . CYS A 1 88 ? 9.308 -3.980 -15.830 1.00 98.00 88 CYS A CA 1
ATOM 661 C C . CYS A 1 88 ? 9.857 -5.411 -15.721 1.00 98.00 88 CYS A C 1
ATOM 663 O O . CYS A 1 88 ? 10.719 -5.670 -14.875 1.00 98.00 88 CYS A O 1
ATOM 665 N N . ALA A 1 89 ? 9.404 -6.326 -16.585 1.00 97.75 89 ALA A N 1
ATOM 666 C CA . ALA A 1 89 ? 9.736 -7.752 -16.540 1.00 97.75 89 ALA A CA 1
ATOM 667 C C . ALA A 1 89 ? 11.241 -8.045 -16.696 1.00 97.75 89 ALA A C 1
ATOM 669 O O . ALA A 1 89 ? 11.727 -9.030 -16.143 1.00 97.75 89 ALA A O 1
ATOM 670 N N . LEU A 1 90 ? 12.003 -7.156 -17.351 1.00 96.94 90 LEU A N 1
ATOM 671 C CA . LEU A 1 90 ? 13.467 -7.245 -17.445 1.00 96.94 90 LEU A CA 1
ATOM 672 C C . LEU A 1 90 ? 14.136 -7.388 -16.065 1.00 96.94 90 LEU A C 1
ATOM 674 O O . LEU A 1 90 ? 15.098 -8.138 -15.933 1.00 96.94 90 LEU A O 1
ATOM 678 N N . CYS A 1 91 ? 13.612 -6.708 -15.040 1.00 97.62 91 CYS A N 1
ATOM 679 C CA . CYS A 1 91 ? 14.148 -6.745 -13.677 1.00 97.62 91 CYS A CA 1
ATOM 680 C C . CYS A 1 91 ? 13.229 -7.508 -12.711 1.00 97.62 91 CYS A C 1
ATOM 682 O O . CYS A 1 91 ? 13.707 -8.333 -11.940 1.00 97.62 91 CYS A O 1
ATOM 684 N N . HIS A 1 92 ? 11.914 -7.284 -12.759 1.00 97.25 92 HIS A N 1
ATOM 685 C CA . HIS A 1 92 ? 10.972 -7.954 -11.852 1.00 97.25 92 HIS A CA 1
ATOM 686 C C . HIS A 1 92 ? 10.602 -9.386 -12.276 1.00 97.25 92 HIS A C 1
ATOM 688 O O . HIS A 1 92 ? 9.945 -10.074 -11.507 1.00 97.25 92 HIS A O 1
ATOM 694 N N . GLY A 1 93 ? 11.021 -9.849 -13.458 1.00 97.06 93 GLY A N 1
ATOM 695 C CA . GLY A 1 93 ? 10.609 -11.138 -14.023 1.00 97.06 93 GLY A CA 1
ATOM 696 C C . GLY A 1 93 ? 9.177 -11.097 -14.566 1.00 97.06 93 GLY A C 1
ATOM 697 O O . GLY A 1 93 ? 8.349 -10.311 -14.113 1.00 97.06 93 GLY A O 1
ATOM 698 N N . GLU A 1 94 ? 8.846 -11.953 -15.537 1.00 95.69 94 GLU A N 1
ATOM 699 C CA . GLU A 1 94 ? 7.487 -12.012 -16.117 1.00 95.69 94 GLU A CA 1
ATOM 700 C C . GLU A 1 94 ? 6.408 -12.385 -15.088 1.00 95.69 94 GLU A C 1
ATOM 702 O O . GLU A 1 94 ? 5.251 -11.985 -15.220 1.00 95.69 94 GLU A O 1
ATOM 707 N N . LYS A 1 95 ? 6.804 -13.130 -14.048 1.00 95.19 95 LYS A N 1
ATOM 708 C CA . LYS A 1 95 ? 5.958 -13.553 -12.923 1.00 95.19 95 LYS A CA 1
ATOM 709 C C . LYS A 1 95 ? 5.902 -12.530 -11.782 1.00 95.19 95 LYS A C 1
ATOM 711 O O . LYS A 1 95 ? 5.161 -12.743 -10.833 1.00 95.19 95 LYS A O 1
ATOM 716 N N . GLY A 1 96 ? 6.697 -11.458 -11.845 1.00 96.38 96 GLY A N 1
ATOM 717 C CA . GLY A 1 96 ? 6.872 -10.505 -10.746 1.00 96.38 96 GLY A CA 1
ATOM 718 C C . GLY A 1 96 ? 7.839 -10.957 -9.647 1.00 96.38 96 GLY A C 1
ATOM 719 O O . GLY A 1 96 ? 8.093 -10.185 -8.733 1.00 96.38 96 GLY A O 1
ATOM 720 N N . ASP A 1 97 ? 8.424 -12.150 -9.750 1.00 95.81 97 ASP A N 1
ATOM 721 C CA . ASP A 1 97 ? 9.206 -12.831 -8.707 1.00 95.81 97 ASP A CA 1
ATOM 722 C C . ASP A 1 97 ? 10.588 -12.221 -8.376 1.00 95.81 97 ASP A C 1
ATOM 724 O O . ASP A 1 97 ? 11.391 -12.842 -7.673 1.00 95.81 97 ASP A O 1
ATOM 728 N N . GLY A 1 98 ? 10.904 -11.037 -8.911 1.00 95.88 98 GLY A N 1
ATOM 729 C CA . GLY A 1 98 ? 12.172 -10.324 -8.722 1.00 95.88 98 GLY A CA 1
ATOM 730 C C . GLY A 1 98 ? 13.364 -10.915 -9.491 1.00 95.88 98 GLY A C 1
ATOM 731 O O . GLY A 1 98 ? 14.477 -10.388 -9.406 1.00 95.88 98 GLY A O 1
ATOM 732 N N . LYS A 1 99 ? 13.160 -12.001 -10.252 1.00 95.94 99 LYS A N 1
ATOM 733 C CA . LYS A 1 99 ? 14.224 -12.814 -10.873 1.00 95.94 99 LYS A CA 1
ATOM 734 C C . LYS A 1 99 ? 14.337 -12.578 -12.387 1.00 95.94 99 LYS A C 1
ATOM 736 O O . LYS A 1 99 ? 14.755 -13.461 -13.132 1.00 95.94 99 LYS A O 1
ATOM 741 N N . GLY A 1 100 ? 13.977 -11.378 -12.855 1.00 95.94 100 GLY A N 1
ATOM 742 C CA . GLY A 1 100 ? 14.202 -10.970 -14.245 1.00 95.94 100 GLY A CA 1
ATOM 743 C C . GLY A 1 100 ? 15.699 -10.948 -14.591 1.00 95.94 100 GLY A C 1
ATOM 744 O O . GLY A 1 100 ? 16.521 -10.696 -13.709 1.00 95.94 100 GLY A O 1
ATOM 745 N N . PRO A 1 101 ? 16.096 -11.179 -15.856 1.00 94.69 101 PRO A N 1
ATOM 746 C CA . PRO A 1 101 ? 17.506 -11.338 -16.234 1.00 94.69 101 PRO A CA 1
ATOM 747 C C . PRO A 1 101 ? 18.386 -10.111 -15.921 1.00 94.69 101 PRO A C 1
ATOM 749 O O . PRO A 1 101 ? 19.589 -10.253 -15.719 1.00 94.69 101 PRO A O 1
ATOM 752 N N . GLY A 1 102 ? 17.799 -8.915 -15.814 1.00 94.31 102 GLY A N 1
ATOM 753 C CA . GLY A 1 102 ? 18.475 -7.693 -15.376 1.00 94.31 102 GLY A CA 1
ATOM 754 C C . GLY A 1 102 ? 18.692 -7.565 -13.861 1.00 94.31 102 GLY A C 1
ATOM 755 O O . GLY A 1 102 ? 19.387 -6.644 -13.442 1.00 94.31 102 GLY A O 1
ATOM 756 N N . SER A 1 103 ? 18.134 -8.448 -13.019 1.00 93.69 103 SER A N 1
ATOM 757 C CA . SER A 1 103 ? 18.207 -8.322 -11.551 1.00 93.69 103 SER A CA 1
ATOM 758 C C . SER A 1 103 ? 19.442 -8.960 -10.903 1.00 93.69 103 SER A C 1
ATOM 760 O O . SER A 1 103 ? 19.753 -8.675 -9.739 1.00 93.69 103 SER A O 1
ATOM 762 N N . ALA A 1 104 ? 20.179 -9.795 -11.645 1.00 90.00 104 ALA A N 1
ATOM 763 C CA . ALA A 1 104 ? 21.283 -10.608 -11.129 1.00 90.00 104 ALA A CA 1
ATOM 764 C C . ALA A 1 104 ? 22.354 -9.788 -10.384 1.00 90.00 104 ALA A C 1
ATOM 766 O O . ALA A 1 104 ? 22.747 -10.163 -9.280 1.00 90.00 104 ALA A O 1
ATOM 767 N N . ASN A 1 105 ? 22.725 -8.620 -10.918 1.00 89.69 105 ASN A N 1
ATOM 768 C CA . ASN A 1 105 ? 23.829 -7.793 -10.410 1.00 89.69 105 ASN A CA 1
ATOM 769 C C . ASN A 1 105 ? 23.380 -6.451 -9.791 1.00 89.69 105 ASN A C 1
ATOM 771 O O . ASN A 1 105 ? 24.205 -5.562 -9.596 1.00 89.69 105 ASN A O 1
ATOM 775 N N . LEU A 1 106 ? 22.085 -6.267 -9.499 1.00 92.50 106 LEU A N 1
ATOM 776 C CA . LEU A 1 106 ? 21.585 -5.021 -8.899 1.00 92.50 106 LEU A CA 1
ATOM 777 C C . LEU A 1 106 ? 21.889 -4.955 -7.388 1.00 92.50 106 LEU A C 1
ATOM 779 O O . LEU A 1 106 ? 21.565 -5.925 -6.694 1.00 92.50 106 LEU A O 1
ATOM 783 N N . PRO A 1 107 ? 22.435 -3.833 -6.861 1.00 91.94 107 PRO A N 1
ATOM 784 C CA . PRO A 1 107 ? 22.707 -3.663 -5.429 1.00 91.94 107 PRO A CA 1
ATOM 785 C C . PRO A 1 107 ? 21.443 -3.746 -4.567 1.00 91.94 107 PRO A C 1
ATOM 787 O O . PRO A 1 107 ? 21.391 -4.542 -3.632 1.00 91.94 107 PRO A O 1
ATOM 790 N N . LEU A 1 108 ? 20.392 -2.996 -4.925 1.00 92.56 108 LEU A N 1
ATOM 791 C CA . LEU A 1 108 ? 19.046 -3.242 -4.409 1.00 92.56 108 LEU A CA 1
ATOM 792 C C . LEU A 1 108 ? 18.309 -4.189 -5.356 1.00 92.56 108 LEU A C 1
ATOM 794 O O . LEU A 1 108 ? 18.030 -3.839 -6.507 1.00 92.56 108 LEU A O 1
ATOM 798 N N . LYS A 1 109 ? 17.959 -5.373 -4.853 1.00 93.81 109 LYS A N 1
ATOM 799 C CA . LYS A 1 109 ? 17.162 -6.354 -5.593 1.00 93.81 109 LYS A CA 1
ATOM 800 C C . LYS A 1 109 ? 15.738 -5.828 -5.850 1.00 93.81 109 LYS A C 1
ATOM 802 O O . LYS A 1 109 ? 15.167 -5.177 -4.973 1.00 93.81 109 LYS A O 1
ATOM 807 N N . PRO A 1 110 ? 15.143 -6.092 -7.029 1.00 94.50 110 PRO A N 1
ATOM 808 C CA . PRO A 1 110 ? 13.727 -5.836 -7.273 1.00 94.50 110 PRO A CA 1
ATOM 809 C C . PRO A 1 110 ? 12.867 -6.641 -6.295 1.00 94.50 110 PRO A C 1
ATOM 811 O O . PRO A 1 110 ? 13.178 -7.795 -6.008 1.00 94.50 110 PRO A O 1
ATOM 814 N N . ALA A 1 111 ? 11.792 -6.037 -5.788 1.00 92.56 111 ALA A N 1
ATOM 815 C CA . ALA A 1 111 ? 10.876 -6.723 -4.880 1.00 92.56 111 ALA A CA 1
ATOM 816 C C . ALA A 1 111 ? 10.123 -7.858 -5.599 1.00 92.56 111 ALA A C 1
ATOM 818 O O . ALA A 1 111 ? 9.800 -7.724 -6.785 1.00 92.56 111 ALA A O 1
ATOM 819 N N . ASP A 1 112 ? 9.825 -8.931 -4.861 1.00 94.38 112 ASP A N 1
ATOM 820 C CA . ASP A 1 112 ? 8.983 -10.039 -5.313 1.00 94.38 112 ASP A CA 1
ATOM 821 C C . ASP A 1 112 ? 7.509 -9.603 -5.271 1.00 94.38 112 ASP A C 1
ATOM 823 O O . ASP A 1 112 ? 6.856 -9.607 -4.231 1.00 94.38 112 ASP A O 1
ATOM 827 N N . LEU A 1 113 ? 6.996 -9.181 -6.423 1.00 94.88 113 LEU A N 1
ATOM 828 C CA . LEU A 1 113 ? 5.619 -8.734 -6.627 1.00 94.88 113 LEU A CA 1
ATOM 829 C C . LEU A 1 113 ? 4.617 -9.905 -6.652 1.00 94.88 113 LEU A C 1
ATOM 831 O O . LEU A 1 113 ? 3.421 -9.666 -6.808 1.00 94.88 113 LEU A O 1
ATOM 835 N N . SER A 1 114 ? 5.088 -11.152 -6.517 1.00 93.75 114 SER A N 1
ATOM 836 C CA . SER A 1 114 ? 4.240 -12.332 -6.322 1.00 93.75 114 SER A CA 1
ATOM 837 C C . SER A 1 114 ? 4.050 -12.695 -4.841 1.00 93.75 114 SER A C 1
ATOM 839 O O . SER A 1 114 ? 3.142 -13.462 -4.517 1.00 93.75 114 SER A O 1
ATOM 841 N N . ASP A 1 115 ? 4.826 -12.104 -3.919 1.00 91.12 115 ASP A N 1
ATOM 842 C CA . ASP A 1 115 ? 4.594 -12.249 -2.478 1.00 91.12 115 ASP A CA 1
ATOM 843 C C . ASP A 1 115 ? 3.342 -11.462 -2.053 1.00 91.12 115 ASP A C 1
ATOM 845 O O . ASP A 1 115 ? 3.358 -10.242 -1.860 1.00 91.12 115 ASP A O 1
ATOM 849 N N . GLY A 1 116 ? 2.239 -12.195 -1.882 1.00 87.00 116 GLY A N 1
ATOM 850 C CA . GLY A 1 116 ? 0.953 -11.668 -1.428 1.00 87.00 116 GLY A CA 1
ATOM 851 C C . GLY A 1 116 ? 1.005 -10.895 -0.111 1.00 87.00 116 GLY A C 1
ATOM 852 O O . GLY A 1 116 ? 0.219 -9.965 0.044 1.00 87.00 116 GLY A O 1
ATOM 853 N N . LYS A 1 117 ? 1.923 -11.209 0.812 1.00 82.88 117 LYS A N 1
ATOM 854 C CA . LYS A 1 117 ? 2.034 -10.500 2.100 1.00 82.88 117 LYS A CA 1
ATOM 855 C C . LYS A 1 117 ? 2.759 -9.173 1.930 1.00 82.88 117 LYS A C 1
ATOM 857 O O . LYS A 1 117 ? 2.284 -8.149 2.409 1.00 82.88 117 LYS A O 1
ATOM 862 N N . MET A 1 118 ? 3.876 -9.194 1.203 1.00 85.38 118 MET A N 1
ATOM 863 C CA . MET A 1 118 ? 4.650 -7.993 0.881 1.00 85.38 118 MET A CA 1
ATOM 864 C C . MET A 1 118 ? 3.793 -6.996 0.096 1.00 85.38 118 MET A C 1
ATOM 866 O O . MET A 1 118 ? 3.734 -5.817 0.440 1.00 85.38 118 MET A O 1
ATOM 870 N N . VAL A 1 119 ? 3.061 -7.487 -0.911 1.00 87.38 119 VAL A N 1
ATOM 871 C CA . VAL A 1 119 ? 2.119 -6.666 -1.675 1.00 87.38 119 VAL A CA 1
ATOM 872 C C . VAL A 1 119 ? 0.996 -6.140 -0.785 1.00 87.38 119 VAL A C 1
ATOM 874 O O . VAL A 1 119 ? 0.759 -4.937 -0.809 1.00 87.38 119 VAL A O 1
ATOM 877 N N . ALA A 1 120 ? 0.366 -6.975 0.048 1.00 81.56 120 ALA A N 1
ATOM 878 C CA . ALA A 1 120 ? -0.717 -6.571 0.950 1.00 81.56 120 ALA A CA 1
ATOM 879 C C . ALA A 1 120 ? -0.370 -5.393 1.889 1.00 81.56 120 ALA A C 1
ATOM 881 O O . ALA A 1 120 ? -1.250 -4.596 2.220 1.00 81.56 120 ALA A O 1
ATOM 882 N N . GLU A 1 121 ? 0.892 -5.257 2.312 1.00 79.12 121 GLU A N 1
ATOM 883 C CA . GLU A 1 121 ? 1.338 -4.165 3.193 1.00 79.12 121 GLU A CA 1
ATOM 884 C C . GLU A 1 121 ? 1.534 -2.820 2.452 1.00 79.12 121 GLU A C 1
ATOM 886 O O . GLU A 1 121 ? 1.566 -1.761 3.087 1.00 79.12 121 GLU A O 1
ATOM 891 N N . MET A 1 122 ? 1.638 -2.819 1.116 1.00 82.62 122 MET A N 1
ATOM 892 C CA . MET A 1 122 ? 1.956 -1.620 0.330 1.00 82.62 122 MET A CA 1
ATOM 893 C C . MET A 1 122 ? 0.731 -0.753 0.006 1.00 82.62 122 MET A C 1
ATOM 895 O O . MET A 1 122 ? -0.037 -1.008 -0.921 1.00 82.62 122 MET A O 1
ATOM 899 N N . ALA A 1 123 ? 0.608 0.383 0.692 1.00 84.12 123 ALA A N 1
ATOM 900 C CA . ALA A 1 123 ? -0.423 1.377 0.396 1.00 84.12 123 ALA A CA 1
ATOM 901 C C . ALA A 1 123 ? -0.347 1.924 -1.052 1.00 84.12 123 ALA A C 1
ATOM 903 O O . ALA A 1 123 ? 0.725 2.151 -1.616 1.00 84.12 123 ALA A O 1
ATOM 904 N N . GLY A 1 124 ? -1.501 2.224 -1.661 1.00 87.38 124 GLY A N 1
ATOM 905 C CA . GLY A 1 124 ? -1.572 2.702 -3.054 1.00 87.38 124 GLY A CA 1
ATOM 906 C C . GLY A 1 124 ? -0.817 4.016 -3.332 1.00 87.38 124 GLY A C 1
ATOM 907 O O . GLY A 1 124 ? -0.389 4.250 -4.461 1.00 87.38 124 GLY A O 1
ATOM 908 N N . ASN A 1 125 ? -0.601 4.856 -2.313 1.00 90.88 125 ASN A N 1
ATOM 909 C CA . ASN A 1 125 ? 0.223 6.064 -2.425 1.00 90.88 125 ASN A CA 1
ATOM 910 C C . ASN A 1 125 ? 1.725 5.739 -2.550 1.00 90.88 125 ASN A C 1
ATOM 912 O O . ASN A 1 125 ? 2.422 6.376 -3.344 1.00 90.88 125 ASN A O 1
ATOM 916 N N . PHE A 1 126 ? 2.203 4.709 -1.842 1.00 92.06 126 PHE A N 1
ATOM 917 C CA . PHE A 1 126 ? 3.557 4.174 -1.972 1.00 92.06 126 PHE A CA 1
ATOM 918 C C . PHE A 1 126 ? 3.791 3.624 -3.377 1.00 92.06 126 PHE A C 1
ATOM 920 O O . PHE A 1 126 ? 4.774 4.002 -4.006 1.00 92.06 126 PHE A O 1
ATOM 927 N N . TRP A 1 127 ? 2.872 2.813 -3.911 1.00 93.19 127 TRP A N 1
ATOM 928 C CA . TRP A 1 127 ? 2.978 2.293 -5.278 1.00 93.19 127 TRP A CA 1
ATOM 929 C C . TRP A 1 127 ? 3.123 3.415 -6.323 1.00 93.19 127 TRP A C 1
ATOM 931 O O . TRP A 1 127 ? 4.027 3.371 -7.163 1.00 93.19 127 TRP A O 1
ATOM 941 N N . VAL A 1 128 ? 2.276 4.454 -6.252 1.00 95.31 128 VAL A N 1
ATOM 942 C CA . VAL A 1 128 ? 2.354 5.608 -7.169 1.00 95.31 128 VAL A CA 1
ATOM 943 C C . VAL A 1 128 ? 3.689 6.340 -7.022 1.00 95.31 128 VAL A C 1
ATOM 945 O O . VAL A 1 128 ? 4.317 6.646 -8.037 1.00 95.31 128 VAL A O 1
ATOM 948 N N . TRP A 1 129 ? 4.152 6.590 -5.794 1.00 95.69 129 TRP A N 1
ATOM 949 C CA . TRP A 1 129 ? 5.456 7.208 -5.533 1.00 95.69 129 TRP A CA 1
ATOM 950 C C . TRP A 1 129 ? 6.617 6.363 -6.083 1.00 95.69 129 TRP A C 1
ATOM 952 O O . TRP A 1 129 ? 7.431 6.867 -6.862 1.00 95.69 129 TRP A O 1
ATOM 962 N N . ARG A 1 130 ? 6.645 5.064 -5.752 1.00 95.44 130 ARG A N 1
ATOM 963 C CA . ARG A 1 130 ? 7.681 4.097 -6.137 1.00 95.44 130 ARG A CA 1
ATOM 964 C C . ARG A 1 130 ? 7.862 4.043 -7.650 1.00 95.44 130 ARG A C 1
ATOM 966 O O . ARG A 1 130 ? 8.998 4.128 -8.111 1.00 95.44 130 ARG A O 1
ATOM 973 N N . VAL A 1 131 ? 6.770 3.932 -8.410 1.00 97.19 131 VAL A N 1
ATOM 974 C CA . VAL A 1 131 ? 6.811 3.880 -9.882 1.00 97.19 131 VAL A CA 1
ATOM 975 C C . VAL A 1 131 ? 7.134 5.251 -10.488 1.00 97.19 131 VAL A C 1
ATOM 977 O O . VAL A 1 131 ? 7.806 5.325 -11.513 1.00 97.19 131 VAL A O 1
ATOM 980 N N . SER A 1 132 ? 6.704 6.348 -9.860 1.00 97.88 132 SER A N 1
ATOM 981 C CA . SER A 1 132 ? 6.949 7.700 -10.381 1.00 97.88 132 SER A CA 1
ATOM 982 C C . SER A 1 132 ? 8.409 8.148 -10.244 1.00 97.88 132 SER A C 1
ATOM 984 O O . SER A 1 132 ? 8.955 8.716 -11.189 1.00 97.88 132 SER A O 1
ATOM 986 N N . GLU A 1 133 ? 9.038 7.899 -9.092 1.00 97.44 133 GLU A N 1
ATOM 987 C CA . GLU A 1 133 ? 10.364 8.440 -8.741 1.00 97.44 133 GLU A CA 1
ATOM 988 C C . GLU A 1 133 ? 11.535 7.468 -8.963 1.00 97.44 133 GLU A C 1
ATOM 990 O O . GLU A 1 133 ? 12.691 7.894 -8.990 1.00 97.44 133 GLU A O 1
ATOM 995 N N . GLY A 1 134 ? 11.271 6.167 -9.133 1.00 95.69 134 GLY A N 1
ATOM 996 C CA . GLY A 1 134 ? 12.322 5.174 -9.370 1.00 95.69 134 GLY A CA 1
ATOM 997 C C . GLY A 1 134 ? 13.382 5.146 -8.260 1.00 95.69 134 GLY A C 1
ATOM 998 O O . GLY A 1 134 ? 13.092 5.368 -7.085 1.00 95.69 134 GLY A O 1
ATOM 999 N N . GLY A 1 135 ? 14.625 4.835 -8.604 1.00 94.31 135 GLY A N 1
ATOM 1000 C CA . GLY A 1 135 ? 15.765 4.840 -7.688 1.00 94.31 135 GLY A CA 1
ATOM 1001 C C . GLY A 1 135 ? 16.354 6.223 -7.396 1.00 94.31 135 GLY A C 1
ATOM 1002 O O . GLY A 1 135 ? 17.387 6.300 -6.743 1.00 94.31 135 GLY A O 1
ATOM 1003 N N . LEU A 1 136 ? 15.746 7.315 -7.874 1.00 93.50 136 LEU A N 1
ATOM 1004 C CA . LEU A 1 136 ? 16.338 8.660 -7.795 1.00 93.50 136 LEU A CA 1
ATOM 1005 C C . LEU A 1 136 ? 16.124 9.365 -6.442 1.00 93.50 136 LEU A C 1
ATOM 1007 O O . LEU A 1 136 ? 16.701 10.428 -6.206 1.00 93.50 136 LEU A O 1
ATOM 1011 N N . VAL A 1 137 ? 15.310 8.784 -5.558 1.00 94.25 137 VAL A N 1
ATOM 1012 C CA . VAL A 1 137 ? 14.913 9.343 -4.255 1.00 94.25 137 VAL A CA 1
ATOM 1013 C C . VAL A 1 137 ? 15.291 8.410 -3.107 1.00 94.25 137 VAL A C 1
ATOM 1015 O O . VAL A 1 137 ? 15.400 7.196 -3.281 1.00 94.25 137 VAL A O 1
ATOM 1018 N N . GLU A 1 138 ? 15.485 8.969 -1.915 1.00 91.25 138 GLU A N 1
ATOM 1019 C CA . GLU A 1 138 ? 15.775 8.177 -0.717 1.00 91.25 138 GLU A CA 1
ATOM 1020 C C . GLU A 1 138 ? 14.536 7.418 -0.200 1.00 91.25 138 GLU A C 1
ATOM 1022 O O . GLU A 1 138 ? 13.413 7.893 -0.387 1.00 91.25 138 GLU A O 1
ATOM 1027 N N . PRO A 1 139 ? 14.714 6.243 0.439 1.00 91.31 139 PRO A N 1
ATOM 1028 C CA . PRO A 1 139 ? 15.987 5.550 0.695 1.00 91.31 139 PRO A CA 1
ATOM 1029 C C . PRO A 1 139 ? 16.477 4.682 -0.481 1.00 91.31 139 PRO A C 1
ATOM 1031 O O . PRO A 1 139 ? 17.482 3.985 -0.366 1.00 91.31 139 PRO A O 1
ATOM 1034 N N . PHE A 1 140 ? 15.772 4.663 -1.617 1.00 93.31 140 PHE A N 1
ATOM 1035 C CA . PHE A 1 140 ? 16.119 3.792 -2.748 1.00 93.31 140 PHE A CA 1
ATOM 1036 C C . PHE A 1 140 ? 17.442 4.181 -3.422 1.00 93.31 140 PHE A C 1
ATOM 1038 O O . PHE A 1 140 ? 18.160 3.304 -3.906 1.00 93.31 140 PHE A O 1
ATOM 1045 N N . LYS A 1 141 ? 17.771 5.476 -3.429 1.00 94.12 141 LYS A N 1
ATOM 1046 C CA . LYS A 1 141 ? 18.999 6.024 -4.010 1.00 94.12 141 LYS A CA 1
ATOM 1047 C C . LYS A 1 141 ? 20.251 5.586 -3.246 1.00 94.12 141 LYS A C 1
ATOM 1049 O O . LYS A 1 141 ? 21.126 4.970 -3.852 1.00 94.12 141 LYS A O 1
ATOM 1054 N N . SER A 1 142 ? 20.327 5.828 -1.935 1.00 93.50 142 SER A N 1
ATOM 1055 C CA . SER A 1 142 ? 21.451 5.370 -1.095 1.00 93.50 142 SER A CA 1
ATOM 1056 C C . SER A 1 142 ? 21.622 3.846 -1.089 1.00 93.50 142 SER A C 1
ATOM 1058 O O . SER A 1 142 ? 22.742 3.357 -0.971 1.00 93.50 142 SER A O 1
ATOM 1060 N N . LYS A 1 143 ? 20.538 3.089 -1.306 1.00 91.62 143 LYS A N 1
ATOM 1061 C CA . LYS A 1 143 ? 20.553 1.624 -1.467 1.00 91.62 143 LYS A CA 1
ATOM 1062 C C . LYS A 1 143 ? 20.971 1.134 -2.864 1.00 91.62 143 LYS A C 1
ATOM 1064 O O . LYS A 1 143 ? 21.018 -0.071 -3.088 1.00 91.62 143 LYS A O 1
ATOM 1069 N N . GLY A 1 144 ? 21.268 2.025 -3.814 1.00 93.06 144 GLY A N 1
ATOM 1070 C CA . GLY A 1 144 ? 21.709 1.643 -5.161 1.00 93.06 144 GLY A CA 1
ATOM 1071 C C . GLY A 1 144 ? 20.603 1.029 -6.028 1.00 93.06 144 GLY A C 1
ATOM 1072 O O . GLY A 1 144 ? 20.843 0.072 -6.765 1.00 93.06 144 GLY A O 1
ATOM 1073 N N . SER A 1 145 ? 19.373 1.544 -5.935 1.00 94.94 145 SER A N 1
ATOM 1074 C CA . SER A 1 145 ? 18.260 1.093 -6.776 1.00 94.94 145 SER A CA 1
ATOM 1075 C C . SER A 1 145 ? 18.407 1.558 -8.227 1.00 94.94 145 SER A C 1
ATOM 1077 O O . SER A 1 145 ? 18.399 2.752 -8.510 1.00 94.94 145 SER A O 1
ATOM 1079 N N . ALA A 1 146 ? 18.448 0.610 -9.164 1.00 95.19 146 ALA A N 1
ATOM 1080 C CA . ALA A 1 146 ? 18.506 0.880 -10.605 1.00 95.19 146 ALA A CA 1
ATOM 1081 C C . ALA A 1 146 ? 17.123 1.063 -11.275 1.00 95.19 146 ALA A C 1
ATOM 1083 O O . ALA A 1 146 ? 17.019 1.029 -12.499 1.00 95.19 146 ALA A O 1
ATOM 1084 N N . MET A 1 147 ? 16.040 1.211 -10.503 1.00 97.00 147 MET A N 1
ATOM 1085 C CA . MET A 1 147 ? 14.685 1.356 -11.055 1.00 97.00 147 MET A CA 1
ATOM 1086 C C . MET A 1 147 ? 14.521 2.716 -11.770 1.00 97.00 147 MET A C 1
ATOM 1088 O O . MET A 1 147 ? 14.761 3.743 -11.132 1.00 97.00 147 MET A O 1
ATOM 1092 N N . PRO A 1 148 ? 14.069 2.780 -13.037 1.00 96.56 148 PRO A N 1
ATOM 1093 C CA . PRO A 1 148 ? 13.827 4.055 -13.719 1.00 96.56 148 PRO A CA 1
ATOM 1094 C C . PRO A 1 148 ? 12.700 4.886 -13.082 1.00 96.56 148 PRO A C 1
ATOM 1096 O O . PRO A 1 148 ? 11.785 4.349 -12.455 1.00 96.56 148 PRO A O 1
ATOM 1099 N N . ALA A 1 149 ? 12.760 6.209 -13.257 1.00 97.62 149 ALA A N 1
ATOM 1100 C CA . ALA A 1 149 ? 11.767 7.159 -12.751 1.00 97.62 149 ALA A CA 1
ATOM 1101 C C . ALA A 1 149 ? 10.695 7.450 -13.814 1.00 97.62 149 ALA A C 1
ATOM 1103 O O . ALA A 1 149 ? 10.799 8.400 -14.592 1.00 97.62 149 ALA A O 1
ATOM 1104 N N . TRP A 1 150 ? 9.645 6.627 -13.861 1.00 98.00 150 TRP A N 1
ATOM 1105 C CA . TRP A 1 150 ? 8.712 6.609 -14.992 1.00 98.00 150 TRP A CA 1
ATOM 1106 C C . TRP A 1 150 ? 7.820 7.851 -15.131 1.00 98.00 150 TRP A C 1
ATOM 1108 O O . TRP A 1 150 ? 7.119 7.979 -16.134 1.00 98.00 150 TRP A O 1
ATOM 1118 N N . LYS A 1 151 ? 7.829 8.800 -14.182 1.00 96.19 151 LYS A N 1
ATOM 1119 C CA . LYS A 1 151 ? 6.954 9.988 -14.236 1.00 96.19 151 LYS A CA 1
ATOM 1120 C C . LYS A 1 151 ? 7.160 10.898 -15.453 1.00 96.19 151 LYS A C 1
ATOM 1122 O O . LYS A 1 151 ? 6.236 11.636 -15.781 1.00 96.19 151 LYS A O 1
ATOM 1127 N N . GLY A 1 152 ? 8.337 10.851 -16.085 1.00 95.25 152 GLY A N 1
ATOM 1128 C CA . GLY A 1 152 ? 8.648 11.594 -17.314 1.00 95.25 152 GLY A CA 1
ATOM 1129 C C . GLY A 1 152 ? 8.327 10.847 -18.615 1.00 95.25 152 GLY A C 1
ATOM 1130 O O . GLY A 1 152 ? 8.190 11.484 -19.652 1.00 95.25 152 GLY A O 1
ATOM 1131 N N . GLU A 1 153 ? 8.180 9.519 -18.568 1.00 95.50 153 GLU A N 1
ATOM 1132 C CA . GLU A 1 153 ? 7.905 8.672 -19.743 1.00 95.50 153 GLU A CA 1
ATOM 1133 C C . GLU A 1 153 ? 6.454 8.180 -19.822 1.00 95.50 153 GLU A C 1
ATOM 1135 O O . GLU A 1 153 ? 5.983 7.802 -20.892 1.00 95.50 153 GLU A O 1
ATOM 1140 N N . MET A 1 154 ? 5.756 8.119 -18.686 1.00 97.19 154 MET A N 1
ATOM 1141 C CA . MET A 1 154 ? 4.451 7.475 -18.555 1.00 97.19 154 MET A CA 1
ATOM 1142 C C . MET A 1 154 ? 3.425 8.427 -17.942 1.00 97.19 154 MET A C 1
ATOM 1144 O O . MET A 1 154 ? 3.658 9.037 -16.884 1.00 97.19 154 MET A O 1
ATOM 1148 N N . SER A 1 155 ? 2.239 8.498 -18.555 1.00 98.00 155 SER A N 1
ATOM 1149 C CA . SER A 1 155 ? 1.120 9.241 -17.973 1.00 98.00 155 SER A CA 1
ATOM 1150 C C . SER A 1 155 ? 0.723 8.641 -16.619 1.00 98.00 155 SER A C 1
ATOM 1152 O O . SER A 1 155 ? 1.092 7.513 -16.276 1.00 98.00 155 SER A O 1
ATOM 1154 N N . MET A 1 156 ? -0.039 9.391 -15.821 1.00 96.81 156 MET A N 1
ATOM 1155 C CA . MET A 1 156 ? -0.523 8.860 -14.545 1.00 96.81 156 MET A CA 1
ATOM 1156 C C . MET A 1 156 ? -1.419 7.626 -14.753 1.00 96.81 156 MET A C 1
ATOM 1158 O O . MET A 1 156 ? -1.301 6.663 -14.004 1.00 96.81 156 MET A O 1
ATOM 1162 N N . ASN A 1 157 ? -2.217 7.596 -15.828 1.00 97.62 157 ASN A N 1
ATOM 1163 C CA . ASN A 1 157 ? -3.032 6.434 -16.189 1.00 97.62 157 ASN A CA 1
ATOM 1164 C C . ASN A 1 157 ? -2.176 5.204 -16.528 1.00 97.62 157 ASN A C 1
ATOM 1166 O O . ASN A 1 157 ? -2.528 4.098 -16.132 1.00 97.62 157 ASN A O 1
ATOM 1170 N N . ASP A 1 158 ? -1.046 5.377 -17.219 1.00 98.50 158 ASP A N 1
ATOM 1171 C CA . ASP A 1 158 ? -0.141 4.266 -17.558 1.00 98.50 158 ASP A CA 1
ATOM 1172 C C . ASP A 1 158 ? 0.563 3.722 -16.306 1.00 98.50 158 ASP A C 1
ATOM 1174 O O . ASP A 1 158 ? 0.730 2.511 -16.151 1.00 98.50 158 ASP A O 1
ATOM 1178 N N . ARG A 1 159 ? 0.928 4.613 -15.373 1.00 98.38 159 ARG A N 1
ATOM 1179 C CA . ARG A 1 159 ? 1.468 4.232 -14.060 1.00 98.38 159 ARG A CA 1
ATOM 1180 C C . ARG A 1 159 ? 0.429 3.492 -13.218 1.00 98.38 159 ARG A C 1
ATOM 1182 O O . ARG A 1 159 ? 0.749 2.449 -12.659 1.00 98.38 159 ARG A O 1
ATOM 1189 N N . TRP A 1 160 ? -0.816 3.963 -13.174 1.00 97.75 160 TRP A N 1
ATOM 1190 C CA . TRP A 1 160 ? -1.903 3.247 -12.502 1.00 97.75 160 TRP A CA 1
ATOM 1191 C C . TRP A 1 160 ? -2.193 1.883 -13.149 1.00 97.75 160 TRP A C 1
ATOM 1193 O O . TRP A 1 160 ? -2.387 0.912 -12.425 1.00 97.75 160 TRP A O 1
ATOM 1203 N N . ALA A 1 161 ? -2.164 1.786 -14.483 1.00 98.25 161 ALA A N 1
ATOM 1204 C CA . ALA A 1 161 ? -2.353 0.532 -15.213 1.00 98.25 161 ALA A CA 1
ATOM 1205 C C . ALA A 1 161 ? -1.273 -0.506 -14.865 1.00 98.25 161 ALA A C 1
ATOM 1207 O O . ALA A 1 161 ? -1.603 -1.633 -14.495 1.00 98.25 161 ALA A O 1
ATOM 1208 N N . VAL A 1 16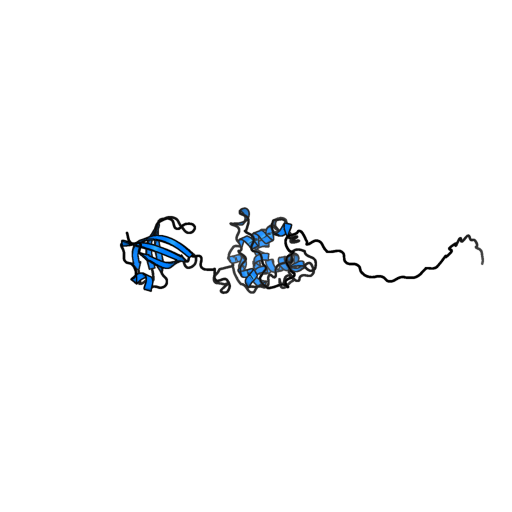2 ? 0.016 -0.137 -14.925 1.00 98.31 162 VAL A N 1
ATOM 1209 C CA . VAL A 1 162 ? 1.105 -1.082 -14.612 1.00 98.31 162 VAL A CA 1
ATOM 1210 C C . VAL A 1 162 ? 1.107 -1.500 -13.139 1.00 98.31 162 VAL A C 1
ATOM 1212 O O . VAL A 1 162 ? 1.394 -2.658 -12.853 1.00 98.31 162 VAL A O 1
ATOM 1215 N N . ILE A 1 163 ? 0.721 -0.610 -12.213 1.00 96.69 163 ILE A N 1
ATOM 1216 C CA . ILE A 1 163 ? 0.541 -0.960 -10.794 1.00 96.69 163 ILE A CA 1
ATOM 1217 C C . ILE A 1 163 ? -0.617 -1.952 -10.627 1.00 96.69 163 ILE A C 1
ATOM 1219 O O . ILE A 1 163 ? -0.443 -2.977 -9.974 1.00 96.69 163 ILE A O 1
ATOM 1223 N N . ALA A 1 164 ? -1.772 -1.693 -11.249 1.00 95.69 164 ALA A N 1
ATOM 1224 C CA . ALA A 1 164 ? -2.926 -2.587 -11.178 1.00 95.69 164 ALA A CA 1
ATOM 1225 C C . ALA A 1 164 ? -2.612 -3.983 -11.743 1.00 95.69 164 ALA A C 1
ATOM 1227 O O . ALA A 1 164 ? -2.995 -4.981 -11.138 1.00 95.69 164 ALA A O 1
ATOM 1228 N N . TYR A 1 165 ? -1.856 -4.080 -12.844 1.00 97.19 165 TYR A N 1
ATOM 1229 C CA . TYR A 1 165 ? -1.373 -5.374 -13.335 1.00 97.19 165 TYR A CA 1
ATOM 1230 C C . TYR A 1 165 ? -0.371 -6.028 -12.373 1.00 97.19 165 TYR A C 1
ATOM 1232 O O . TYR A 1 165 ? -0.552 -7.192 -12.016 1.00 97.19 165 TYR A O 1
ATOM 1240 N N . ALA A 1 166 ? 0.652 -5.293 -11.923 1.00 96.00 166 ALA A N 1
ATOM 1241 C CA . ALA A 1 166 ? 1.673 -5.806 -11.008 1.00 96.00 166 ALA A CA 1
ATOM 1242 C C . ALA A 1 166 ? 1.065 -6.363 -9.710 1.00 96.00 166 ALA A C 1
ATOM 1244 O O . ALA A 1 166 ? 1.500 -7.400 -9.222 1.00 96.00 166 ALA A O 1
ATOM 1245 N N . HIS A 1 167 ? 0.009 -5.725 -9.205 1.00 92.62 167 HIS A N 1
ATOM 1246 C CA . HIS A 1 167 ? -0.770 -6.192 -8.063 1.00 92.62 167 HIS A CA 1
ATOM 1247 C C . HIS A 1 167 ? -1.391 -7.582 -8.297 1.00 92.62 167 HIS A C 1
ATOM 1249 O O . HIS A 1 167 ? -1.308 -8.439 -7.418 1.00 92.62 167 HIS A O 1
ATOM 1255 N N . THR A 1 168 ? -1.931 -7.865 -9.492 1.00 93.56 168 THR A N 1
ATOM 1256 C CA . THR A 1 168 ? -2.527 -9.187 -9.796 1.00 93.56 168 THR A CA 1
ATOM 1257 C C . THR A 1 168 ? -1.526 -10.348 -9.796 1.00 93.56 168 THR A C 1
ATOM 1259 O O . THR A 1 168 ? -1.943 -11.495 -9.634 1.00 93.56 168 THR A O 1
ATOM 1262 N N . LEU A 1 169 ? -0.217 -10.079 -9.917 1.00 94.75 169 LEU A N 1
ATOM 1263 C CA . LEU A 1 169 ? 0.837 -11.105 -9.850 1.00 94.75 169 LEU A CA 1
ATOM 1264 C C . LEU A 1 169 ? 0.919 -11.768 -8.465 1.00 94.75 169 LEU A C 1
ATOM 1266 O O . LEU A 1 169 ? 1.307 -12.928 -8.360 1.00 94.75 169 LEU A O 1
ATOM 1270 N N . SER A 1 170 ? 0.480 -11.056 -7.425 1.00 91.75 170 SER A N 1
ATOM 1271 C CA . SER A 1 170 ? 0.390 -11.536 -6.041 1.00 91.75 170 SER A CA 1
ATOM 1272 C C . SER A 1 170 ? -0.878 -12.348 -5.727 1.00 91.75 170 SER A C 1
ATOM 1274 O O . SER A 1 170 ? -1.054 -12.828 -4.609 1.00 91.75 170 SER A O 1
ATOM 1276 N N . GLY A 1 171 ? -1.790 -12.480 -6.697 1.00 88.12 171 GLY A N 1
ATOM 1277 C CA . GLY A 1 171 ? -3.106 -13.105 -6.531 1.00 88.12 171 GLY A CA 1
ATOM 1278 C C . GLY A 1 171 ? -4.216 -12.167 -6.033 1.00 88.12 171 GLY A C 1
ATOM 1279 O O . GLY A 1 171 ? -5.393 -12.511 -6.175 1.00 88.12 171 GLY A O 1
ATOM 1280 N N . HIS A 1 172 ? -3.877 -10.980 -5.515 1.00 84.44 172 HIS A N 1
ATOM 1281 C CA . HIS A 1 172 ? -4.851 -9.981 -5.049 1.00 84.44 172 HIS A CA 1
ATOM 1282 C C . HIS A 1 172 ? -5.696 -9.378 -6.186 1.00 84.44 172 HIS A C 1
ATOM 1284 O O . HIS A 1 172 ? -5.293 -9.352 -7.354 1.00 84.44 172 HIS A O 1
ATOM 1290 N N . ARG A 1 173 ? -6.903 -8.891 -5.852 1.00 74.44 173 ARG A N 1
ATOM 1291 C CA . ARG A 1 173 ? -7.918 -8.435 -6.823 1.00 74.44 173 ARG A CA 1
ATOM 1292 C C . ARG A 1 173 ? -8.735 -7.243 -6.317 1.00 74.44 173 ARG A C 1
ATOM 1294 O O . ARG A 1 173 ? -9.836 -7.420 -5.809 1.00 74.44 173 ARG A O 1
ATOM 1301 N N . GLY A 1 174 ? -8.256 -6.033 -6.573 1.00 72.81 174 GLY A N 1
ATOM 1302 C CA . GLY A 1 174 ? -8.941 -4.808 -6.164 1.00 72.81 174 GLY A CA 1
ATOM 1303 C C . GLY A 1 174 ? -7.973 -3.786 -5.579 1.00 72.81 174 GLY A C 1
ATOM 1304 O O . GLY A 1 174 ? -6.762 -3.995 -5.636 1.00 72.81 174 GLY A O 1
ATOM 1305 N N . PRO A 1 175 ? -8.475 -2.652 -5.067 1.00 70.31 175 PRO A N 1
ATOM 1306 C CA . PRO A 1 175 ? -7.672 -1.765 -4.236 1.00 70.31 175 PRO A CA 1
ATOM 1307 C C . PRO A 1 175 ? -7.327 -2.453 -2.912 1.00 70.31 175 PRO A C 1
ATOM 1309 O O . PRO A 1 175 ? -8.207 -3.048 -2.301 1.00 70.31 175 PRO A O 1
ATOM 1312 N N . HIS A 1 176 ? -6.101 -2.272 -2.413 1.00 67.00 176 HIS A N 1
ATOM 1313 C CA . HIS A 1 176 ? -5.730 -2.690 -1.056 1.00 67.00 176 HIS A CA 1
ATOM 1314 C C . HIS A 1 176 ? -6.738 -2.195 -0.009 1.00 67.00 176 HIS A C 1
ATOM 1316 O O . HIS A 1 176 ? -6.791 -1.004 0.320 1.00 67.00 176 HIS A O 1
ATOM 1322 N N . VAL A 1 177 ? -7.512 -3.127 0.544 1.00 61.28 177 VAL A N 1
ATOM 1323 C CA . VAL A 1 177 ? -8.399 -2.911 1.687 1.00 61.28 177 VAL A CA 1
ATOM 1324 C C . VAL A 1 177 ? -7.992 -3.860 2.806 1.00 61.28 177 VAL A C 1
ATOM 1326 O O . VAL A 1 177 ? -7.765 -5.043 2.583 1.00 61.28 177 VAL A O 1
ATOM 1329 N N . ALA A 1 178 ? -7.956 -3.374 4.048 1.00 54.81 178 ALA A N 1
ATOM 1330 C CA . ALA A 1 178 ? -7.506 -4.169 5.199 1.00 54.81 178 ALA A CA 1
ATOM 1331 C C . ALA A 1 178 ? -8.366 -5.425 5.492 1.00 54.81 178 ALA A C 1
ATOM 1333 O O . ALA A 1 178 ? -7.994 -6.242 6.329 1.00 54.81 178 ALA A O 1
ATOM 1334 N N . GLY A 1 179 ? -9.513 -5.587 4.819 1.00 52.88 179 GLY A N 1
ATOM 1335 C CA . GLY A 1 179 ? -10.338 -6.798 4.862 1.00 52.88 179 GLY A CA 1
ATOM 1336 C C . GLY A 1 179 ? -9.902 -7.913 3.900 1.00 52.88 179 GLY A C 1
ATOM 1337 O O . GLY A 1 179 ? -10.248 -9.065 4.143 1.00 52.88 179 GLY A O 1
ATOM 1338 N N . GLU A 1 180 ? -9.133 -7.602 2.850 1.00 53.69 180 GLU A N 1
ATOM 1339 C CA . GLU A 1 180 ? -8.581 -8.589 1.899 1.00 53.69 180 GLU A CA 1
ATOM 1340 C C . GLU A 1 180 ? -7.283 -9.237 2.405 1.00 53.69 180 GLU A C 1
ATOM 1342 O O . GLU A 1 180 ? -6.789 -10.186 1.800 1.00 53.69 180 GLU A O 1
ATOM 1347 N N . HIS A 1 181 ? -6.755 -8.768 3.542 1.00 50.38 181 HIS A N 1
ATOM 1348 C CA . HIS A 1 181 ? -5.460 -9.176 4.093 1.00 50.38 181 HIS A CA 1
ATOM 1349 C C . HIS A 1 181 ? -5.591 -9.695 5.547 1.00 50.38 181 HIS A C 1
ATOM 1351 O O . HIS A 1 181 ? -5.142 -9.031 6.487 1.00 50.38 181 HIS A O 1
ATOM 1357 N N . PRO A 1 182 ? -6.240 -10.860 5.798 1.00 55.41 182 PRO A N 1
ATOM 1358 C CA . PRO A 1 182 ? -6.460 -11.403 7.150 1.00 55.41 182 PRO A CA 1
ATOM 1359 C C . PRO A 1 182 ? -5.185 -11.697 7.958 1.00 55.41 182 PRO A C 1
ATOM 1361 O O . PRO A 1 182 ? -5.250 -11.841 9.185 1.00 55.41 182 PRO A O 1
ATOM 1364 N N . GLU A 1 183 ? -4.047 -11.821 7.280 1.00 51.16 183 GLU A N 1
ATOM 1365 C CA . GLU A 1 183 ? -2.699 -11.935 7.832 1.00 51.16 183 GLU A CA 1
ATOM 1366 C C . GLU A 1 183 ? -2.155 -10.604 8.375 1.00 51.16 183 GLU A C 1
ATOM 1368 O O . GLU A 1 183 ? -1.387 -10.616 9.336 1.00 51.16 183 GLU A O 1
ATOM 1373 N N . LEU A 1 184 ? -2.617 -9.466 7.845 1.00 51.62 184 LEU A N 1
ATOM 1374 C CA . LEU A 1 184 ? -2.193 -8.117 8.234 1.00 51.62 184 LEU A CA 1
ATOM 1375 C C . LEU A 1 184 ? -3.103 -7.463 9.279 1.00 51.62 184 LEU A C 1
ATOM 1377 O O . LEU A 1 184 ? -3.195 -6.237 9.335 1.00 51.62 184 LEU A O 1
ATOM 1381 N N . LYS A 1 185 ? -3.780 -8.261 10.118 1.00 57.56 185 LYS A N 1
ATOM 1382 C CA . LYS A 1 185 ? -4.616 -7.767 11.231 1.00 57.56 185 LYS A CA 1
ATOM 1383 C C . LYS A 1 185 ? -3.859 -6.677 12.004 1.00 57.56 185 LYS A C 1
ATOM 1385 O O . LYS A 1 185 ? -2.900 -7.006 12.710 1.00 57.56 185 LYS A O 1
ATOM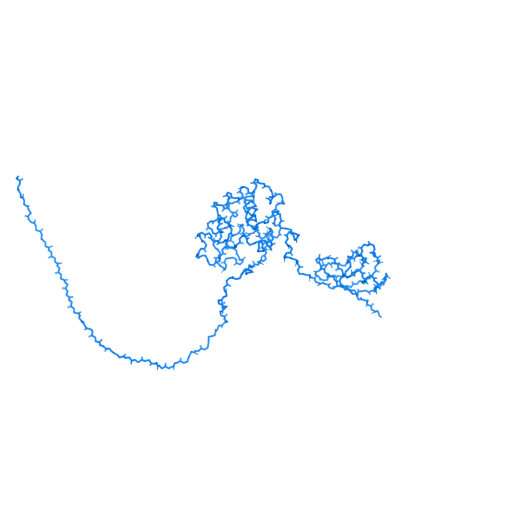 1390 N N . PRO A 1 186 ? -4.250 -5.394 11.877 1.00 56.22 186 PRO A N 1
ATOM 1391 C CA . PRO A 1 186 ? -3.421 -4.304 12.359 1.00 56.22 186 PRO A CA 1
ATOM 1392 C C . PRO A 1 186 ? -3.321 -4.391 13.877 1.00 56.22 186 PRO A C 1
ATOM 1394 O O . PRO A 1 186 ? -4.329 -4.545 14.571 1.00 56.22 186 PRO A O 1
ATOM 1397 N N . LYS A 1 187 ? -2.085 -4.338 14.385 1.00 61.12 187 LYS A N 1
ATOM 1398 C CA . LYS A 1 187 ? -1.789 -4.506 15.812 1.00 61.12 187 LYS A CA 1
ATOM 1399 C C . LYS A 1 187 ? -2.635 -3.509 16.620 1.00 61.12 187 LYS A C 1
ATOM 1401 O O . LYS A 1 187 ? -2.510 -2.310 16.359 1.00 61.12 187 LYS A O 1
ATOM 1406 N N . PRO A 1 188 ? -3.466 -3.963 17.580 1.00 67.06 188 PRO A N 1
ATOM 1407 C CA . PRO A 1 188 ? -4.301 -3.080 18.386 1.00 67.06 188 PRO A CA 1
ATOM 1408 C C . PRO A 1 188 ? -3.484 -1.955 19.028 1.00 67.06 188 PRO A C 1
ATOM 1410 O O . PRO A 1 188 ? -2.649 -2.189 19.904 1.00 67.06 188 PRO A O 1
ATOM 1413 N N . LYS A 1 189 ? -3.712 -0.721 18.571 1.00 85.69 189 LYS A N 1
ATOM 1414 C CA . LYS A 1 189 ? -3.141 0.480 19.182 1.00 85.69 189 LYS A CA 1
ATOM 1415 C C . LYS A 1 189 ? -4.093 0.918 20.285 1.00 85.69 189 LYS A C 1
ATOM 1417 O O . LYS A 1 189 ? -5.203 1.365 20.009 1.00 85.69 189 LYS A O 1
ATOM 1422 N N . PHE A 1 190 ? -3.645 0.792 21.526 1.00 92.06 190 PHE A N 1
ATOM 1423 C CA . PHE A 1 190 ? -4.404 1.222 22.691 1.00 92.06 190 PHE A CA 1
ATOM 1424 C C . PHE A 1 190 ? -4.059 2.666 23.068 1.00 92.06 190 PHE A C 1
ATOM 1426 O O . PHE A 1 190 ? -2.886 3.037 23.104 1.00 92.06 190 PHE A O 1
ATOM 1433 N N . VAL A 1 191 ? -5.078 3.468 23.372 1.00 93.75 191 VAL A N 1
ATOM 1434 C CA . VAL A 1 191 ? -4.947 4.818 23.948 1.00 93.75 191 VAL A CA 1
ATOM 1435 C C . VAL A 1 191 ? -5.849 4.944 25.170 1.00 93.75 191 VAL A C 1
ATOM 1437 O O . VAL A 1 191 ? -6.919 4.338 25.209 1.00 93.75 191 VAL A O 1
ATOM 1440 N N . THR A 1 192 ? -5.435 5.726 26.161 1.00 95.50 192 THR A N 1
ATOM 1441 C CA . THR A 1 192 ? -6.251 6.038 27.343 1.00 95.50 192 THR A CA 1
ATOM 1442 C C . THR A 1 192 ? -6.894 7.413 27.227 1.00 95.50 192 THR A C 1
ATOM 1444 O O . THR A 1 192 ? -6.250 8.355 26.768 1.00 95.50 192 THR A O 1
ATOM 1447 N N . GLY A 1 193 ? -8.138 7.524 27.684 1.00 94.06 193 GLY A N 1
ATOM 1448 C CA . GLY A 1 193 ? -8.864 8.783 27.848 1.00 94.06 193 GLY A CA 1
ATOM 1449 C C . GLY A 1 193 ? -9.604 8.826 29.184 1.00 94.06 193 GLY A C 1
ATOM 1450 O O . GLY A 1 193 ? -9.709 7.814 29.883 1.00 94.06 193 GLY A O 1
ATOM 1451 N N . GLU A 1 194 ? -10.111 10.005 29.533 1.00 96.31 194 GLU A N 1
ATOM 1452 C CA . GLU A 1 194 ? -10.925 10.242 30.729 1.00 96.31 194 GLU A CA 1
ATOM 1453 C C . GLU A 1 194 ? -12.183 11.035 30.365 1.00 96.31 194 GLU A C 1
ATOM 1455 O O . GLU A 1 194 ? -12.174 11.834 29.422 1.00 96.31 194 GLU A O 1
ATOM 1460 N N . GLY A 1 195 ? -13.278 10.787 31.083 1.00 95.38 195 GLY A N 1
ATOM 1461 C CA . GLY A 1 195 ? -14.574 11.384 30.778 1.00 95.38 195 GLY A CA 1
ATOM 1462 C C . GLY A 1 195 ? -15.695 10.998 31.741 1.00 95.38 195 GLY A C 1
ATOM 1463 O O . GLY A 1 195 ? -15.477 10.286 32.720 1.00 95.38 195 GLY A O 1
ATOM 1464 N N . THR A 1 196 ? -16.904 11.452 31.426 1.00 97.25 196 THR A N 1
ATOM 1465 C CA . THR A 1 196 ? -18.145 11.201 32.166 1.00 97.25 196 THR A CA 1
ATOM 1466 C C . THR A 1 196 ? -19.067 10.299 31.347 1.00 97.25 196 THR A C 1
ATOM 1468 O O . THR A 1 196 ? -19.281 10.519 30.151 1.00 97.25 196 THR A O 1
ATOM 1471 N N . VAL A 1 197 ? -19.656 9.284 31.981 1.00 97.00 197 VAL A N 1
ATOM 1472 C CA . VAL A 1 197 ? -20.643 8.407 31.338 1.00 97.00 197 VAL A CA 1
ATOM 1473 C C . VAL A 1 197 ? -21.967 9.147 31.160 1.00 97.00 197 VAL A C 1
ATOM 1475 O O . VAL A 1 197 ? -22.668 9.426 32.127 1.00 97.00 197 VAL A O 1
ATOM 1478 N N . ILE A 1 198 ? -22.360 9.406 29.915 1.00 97.56 198 ILE A N 1
ATOM 1479 C CA . ILE A 1 198 ? -23.625 10.077 29.588 1.00 97.56 198 ILE A CA 1
ATOM 1480 C C . ILE A 1 198 ? -24.770 9.062 29.501 1.00 97.56 198 ILE A C 1
ATOM 1482 O O . ILE A 1 198 ? -25.814 9.248 30.124 1.00 97.56 198 ILE A O 1
ATOM 1486 N N . SER A 1 199 ? -24.591 7.947 28.782 1.00 96.19 199 SER A N 1
ATOM 1487 C CA . SER A 1 199 ? -25.591 6.863 28.752 1.00 96.19 199 SER A CA 1
ATOM 1488 C C . SER A 1 199 ? -24.994 5.501 28.398 1.00 96.19 199 SER A C 1
ATOM 1490 O O . SER A 1 199 ? -23.964 5.410 27.734 1.00 96.19 199 SER A O 1
ATOM 1492 N N . LEU A 1 200 ? -25.671 4.431 28.819 1.00 95.44 200 LEU A N 1
ATOM 1493 C CA . LEU A 1 200 ? -25.349 3.049 28.462 1.00 95.44 200 LEU A CA 1
ATOM 1494 C C . LEU A 1 200 ? -26.376 2.541 27.445 1.00 95.44 20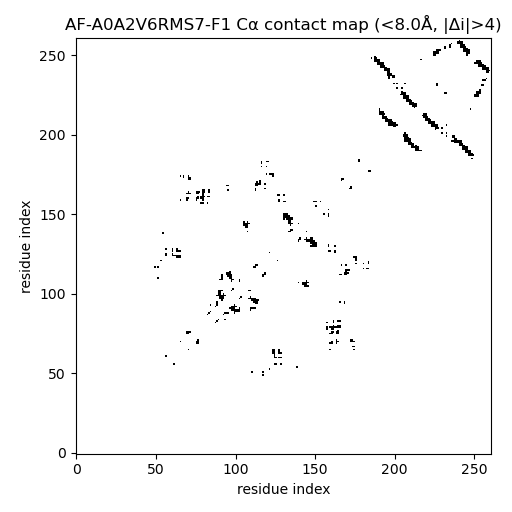0 LEU A C 1
ATOM 1496 O O . LEU A 1 200 ? -27.565 2.838 27.566 1.00 95.44 200 LEU A O 1
ATOM 1500 N N . ARG A 1 201 ? -25.923 1.770 26.454 1.00 93.88 201 ARG A N 1
ATOM 1501 C CA . ARG A 1 201 ? -26.759 1.139 25.421 1.00 93.88 201 ARG A CA 1
ATOM 1502 C C . ARG A 1 201 ? -26.370 -0.332 25.234 1.00 93.88 201 ARG A C 1
ATOM 1504 O O . ARG A 1 201 ? -25.671 -0.673 24.269 1.00 93.88 201 ARG A O 1
ATOM 1511 N N . PRO A 1 202 ? -26.771 -1.222 26.166 1.00 91.25 202 PRO A N 1
ATOM 1512 C CA . PRO A 1 202 ? -26.461 -2.651 26.090 1.00 91.25 202 PRO A CA 1
ATOM 1513 C C . PRO A 1 202 ? -26.975 -3.303 24.803 1.00 91.25 202 PRO A C 1
ATOM 1515 O O . PRO A 1 202 ? -26.304 -4.166 24.243 1.00 91.25 202 PRO A O 1
ATOM 1518 N N . GLU A 1 203 ? -28.105 -2.822 24.275 1.00 91.25 203 GLU A N 1
ATOM 1519 C CA . GLU A 1 203 ? -28.735 -3.299 23.039 1.00 91.25 203 GLU A CA 1
ATOM 1520 C C . GLU A 1 203 ? -27.897 -3.023 21.779 1.00 91.25 203 GLU A C 1
ATOM 1522 O O . GLU A 1 203 ? -28.123 -3.632 20.735 1.00 91.25 203 GLU A O 1
ATOM 1527 N N . LYS A 1 204 ? -26.904 -2.128 21.880 1.00 90.56 204 LYS A N 1
ATOM 1528 C CA . LYS A 1 204 ? -25.944 -1.789 20.815 1.00 90.56 204 LYS A CA 1
ATOM 1529 C C . LYS A 1 204 ? -24.494 -2.099 21.190 1.00 90.56 204 LYS A C 1
ATOM 1531 O O . LYS A 1 204 ? -23.594 -1.741 20.433 1.00 90.56 204 LYS A O 1
ATOM 1536 N N . GLN A 1 205 ? -24.264 -2.737 22.344 1.00 93.31 205 GLN A N 1
ATOM 1537 C CA . GLN A 1 205 ? -22.932 -2.938 22.934 1.00 93.31 205 GLN A CA 1
ATOM 1538 C C . GLN A 1 205 ? -22.136 -1.619 22.994 1.00 93.31 205 GLN A C 1
ATOM 1540 O O . GLN A 1 205 ? -20.969 -1.559 22.600 1.00 93.31 205 GLN A O 1
ATOM 1545 N N . GLN A 1 206 ? -22.800 -0.537 23.416 1.00 95.25 206 GLN A N 1
ATOM 1546 C CA . GLN A 1 206 ? -22.303 0.831 23.273 1.00 95.25 206 GLN A CA 1
ATOM 1547 C C . GLN A 1 206 ? -22.406 1.615 24.592 1.00 95.25 206 GLN A C 1
ATOM 1549 O O . GLN A 1 206 ? -23.351 1.452 25.363 1.00 95.25 206 GLN A O 1
ATOM 1554 N N . ILE A 1 207 ? -21.443 2.502 24.827 1.00 96.12 207 ILE A N 1
ATOM 1555 C CA . ILE A 1 207 ? -21.414 3.474 25.923 1.00 96.12 207 ILE A CA 1
ATOM 1556 C C . ILE A 1 207 ? -21.211 4.872 25.336 1.00 96.12 207 ILE A C 1
ATOM 1558 O O . ILE A 1 207 ? -20.353 5.068 24.479 1.00 96.12 207 ILE A O 1
ATOM 1562 N N . VAL A 1 208 ? -22.016 5.844 25.761 1.00 96.56 208 VAL A N 1
ATOM 1563 C CA . VAL A 1 208 ? -21.860 7.253 25.385 1.00 96.56 208 VAL A CA 1
ATOM 1564 C C . VAL A 1 208 ? -21.080 7.958 26.480 1.00 96.56 208 VAL A C 1
ATOM 1566 O O . VAL A 1 208 ? -21.535 7.990 27.624 1.00 96.56 208 VAL A O 1
ATOM 1569 N N . LEU A 1 209 ? -19.931 8.518 26.113 1.00 95.94 209 LEU A N 1
ATOM 1570 C CA . LEU A 1 209 ? -19.068 9.302 26.989 1.00 95.94 209 LEU A CA 1
ATOM 1571 C C . LEU A 1 209 ? -18.981 10.737 26.476 1.00 95.94 209 LEU A C 1
ATOM 1573 O O . LEU A 1 209 ? -18.877 10.952 25.269 1.00 95.94 209 LEU A O 1
ATOM 1577 N N . GLU A 1 210 ? -18.965 11.685 27.401 1.00 97.00 210 GLU A N 1
ATOM 1578 C CA . GLU A 1 210 ? -18.343 12.997 27.226 1.00 97.00 210 GLU A CA 1
ATOM 1579 C C . GLU A 1 210 ? -16.902 12.860 27.716 1.00 97.00 210 GLU A C 1
ATOM 1581 O O . GLU A 1 210 ? -16.695 12.386 28.831 1.00 97.00 210 GLU A O 1
ATOM 1586 N N . HIS A 1 211 ? -15.903 13.188 26.901 1.00 94.62 211 HIS A N 1
ATOM 1587 C CA . HIS A 1 211 ? -14.499 12.935 27.239 1.00 94.62 211 HIS A CA 1
ATOM 1588 C C . HIS A 1 211 ? -13.594 14.131 26.937 1.00 94.62 211 HIS A C 1
ATOM 1590 O O . HIS A 1 211 ? -13.873 14.930 26.044 1.00 94.62 211 HIS A O 1
ATOM 1596 N N . GLY A 1 212 ? -12.478 14.219 27.667 1.00 92.31 212 GLY A N 1
ATOM 1597 C CA . GLY A 1 212 ? -11.401 15.175 27.399 1.00 92.31 212 GLY A CA 1
ATOM 1598 C C . GLY A 1 212 ? -10.577 14.813 26.155 1.00 92.31 212 GLY A C 1
ATOM 1599 O O . GLY A 1 212 ? -10.919 13.895 25.407 1.00 92.31 212 GLY A O 1
ATOM 1600 N N . GLU A 1 213 ? -9.463 15.516 25.929 1.00 93.56 213 GLU A N 1
ATOM 1601 C CA . GLU A 1 213 ? -8.534 15.178 24.840 1.00 93.56 213 GLU A CA 1
ATOM 1602 C C . GLU A 1 213 ? -7.996 13.745 25.006 1.00 93.56 213 GLU A C 1
ATOM 1604 O O . GLU A 1 213 ? -7.383 13.402 26.019 1.00 93.56 213 GLU A O 1
ATOM 1609 N N . ILE A 1 214 ? -8.174 12.909 23.981 1.00 91.94 214 ILE A N 1
ATOM 1610 C CA . ILE A 1 214 ? -7.560 11.583 23.904 1.00 91.94 214 ILE A CA 1
ATOM 1611 C C . ILE A 1 214 ? -6.297 11.719 23.053 1.00 91.94 214 ILE A C 1
ATOM 1613 O O . ILE A 1 214 ? -6.328 11.585 21.823 1.00 91.94 214 ILE A O 1
ATOM 1617 N N . LYS A 1 215 ? -5.181 12.019 23.726 1.00 87.06 215 LYS A N 1
ATOM 1618 C CA . LYS A 1 215 ? -3.897 12.390 23.114 1.00 87.06 215 LYS A CA 1
ATOM 1619 C C . LYS A 1 215 ? -3.473 11.445 21.986 1.00 87.06 215 LYS A C 1
ATOM 1621 O O . LYS A 1 215 ? -3.211 10.261 22.198 1.00 87.06 215 LYS A O 1
ATOM 1626 N N . GLY A 1 216 ? -3.351 11.987 20.773 1.00 81.06 216 GLY A N 1
ATOM 1627 C CA . GLY A 1 216 ? -2.959 11.218 19.584 1.00 81.06 216 GLY A CA 1
ATOM 1628 C C . GLY A 1 216 ? -4.038 10.266 19.043 1.00 81.06 216 GLY A C 1
ATOM 1629 O O . GLY A 1 216 ? -3.699 9.297 18.348 1.00 81.06 216 GLY A O 1
ATOM 1630 N N . PHE A 1 217 ? -5.310 10.530 19.367 1.00 86.06 217 PHE A N 1
ATOM 1631 C CA . PHE A 1 217 ? -6.491 9.874 18.801 1.00 86.06 217 PHE A CA 1
ATOM 1632 C C . PHE A 1 217 ? -7.593 10.875 18.416 1.00 86.06 217 PHE A C 1
ATOM 1634 O O . PHE A 1 217 ? -7.966 10.895 17.245 1.00 86.06 217 PHE A O 1
ATOM 1641 N N . MET A 1 218 ? -8.091 11.704 19.347 1.00 89.25 218 MET A N 1
ATOM 1642 C CA . MET A 1 218 ? -9.117 12.724 19.061 1.00 89.25 218 MET A CA 1
ATOM 1643 C C . MET A 1 218 ? -9.258 13.795 20.157 1.00 89.25 218 MET A C 1
ATOM 1645 O O . MET A 1 218 ? -8.919 13.558 21.315 1.00 89.25 218 MET A O 1
ATOM 1649 N N . GLU A 1 219 ? -9.783 14.961 19.777 1.00 93.62 219 GLU A N 1
ATOM 1650 C CA . GLU A 1 219 ? -10.117 16.081 20.671 1.00 93.62 219 GLU A CA 1
ATOM 1651 C C . GLU A 1 219 ? -11.344 15.777 21.554 1.00 93.62 219 GLU A C 1
ATOM 1653 O O . GLU A 1 219 ? -12.045 14.788 21.337 1.00 93.62 219 GLU A O 1
ATOM 1658 N N . ALA A 1 220 ? -11.598 16.621 22.558 1.00 94.38 220 ALA A N 1
ATOM 1659 C CA . ALA A 1 220 ? -12.698 16.458 23.510 1.00 94.38 220 ALA A CA 1
ATOM 1660 C C . ALA A 1 220 ? -14.081 16.560 22.835 1.00 94.38 220 ALA A C 1
ATOM 1662 O O . ALA A 1 220 ? -14.366 17.540 22.145 1.00 94.38 220 ALA A O 1
ATOM 1663 N N . MET A 1 221 ? -14.953 15.568 23.045 1.00 94.75 221 MET A N 1
ATOM 1664 C CA . MET A 1 221 ? -16.322 15.563 22.512 1.00 94.75 221 MET A CA 1
ATOM 1665 C C . MET A 1 221 ? -17.247 14.597 23.275 1.00 94.75 221 MET A C 1
ATOM 1667 O O . MET A 1 221 ? -16.816 13.869 24.169 1.00 94.75 221 MET A O 1
ATOM 1671 N N . THR A 1 222 ? -18.527 14.563 22.891 1.00 95.50 222 THR A N 1
ATOM 1672 C CA . THR A 1 222 ? -19.512 13.596 23.399 1.00 95.50 222 THR A CA 1
ATOM 1673 C C . THR A 1 222 ? -19.907 12.615 22.301 1.00 95.50 222 THR A C 1
ATOM 1675 O O . THR A 1 222 ? -20.507 13.009 21.299 1.00 95.50 222 THR A O 1
ATOM 1678 N N . MET A 1 223 ? -19.578 11.328 22.464 1.00 94.69 223 MET A N 1
ATOM 1679 C CA . MET A 1 223 ? -19.881 10.293 21.467 1.00 94.69 223 MET A CA 1
ATOM 1680 C C . MET A 1 223 ? -20.053 8.877 22.038 1.00 94.69 223 MET A C 1
ATOM 1682 O O . MET A 1 223 ? -19.664 8.568 23.161 1.00 94.69 223 MET A O 1
ATOM 1686 N N . GLY A 1 224 ? -20.671 8.001 21.237 1.00 94.12 224 GLY A N 1
ATOM 1687 C CA . GLY A 1 224 ? -20.939 6.604 21.581 1.00 94.12 224 GLY A CA 1
ATOM 1688 C C . GLY A 1 224 ? -19.877 5.626 21.075 1.00 94.12 224 GLY A C 1
ATOM 1689 O O . GLY A 1 224 ? -19.840 5.331 19.879 1.00 94.12 224 GLY A O 1
ATOM 1690 N N . TYR A 1 225 ? -19.093 5.046 21.980 1.00 93.94 225 TYR A N 1
ATOM 1691 C CA . TYR A 1 225 ? -18.102 4.002 21.703 1.00 93.94 225 TYR A CA 1
ATOM 1692 C C . TYR A 1 225 ? -18.692 2.600 21.827 1.00 93.94 225 TYR A C 1
ATOM 1694 O O . TYR A 1 225 ? -19.490 2.340 22.727 1.00 93.94 225 TYR A O 1
ATOM 1702 N N . LYS A 1 226 ? -18.252 1.666 20.975 1.00 95.69 226 LYS A N 1
ATOM 1703 C CA . LYS A 1 226 ? -18.455 0.232 21.238 1.00 95.69 226 LYS A CA 1
ATOM 1704 C C . LYS A 1 226 ? -17.694 -0.173 22.504 1.00 95.69 226 LYS A C 1
ATOM 1706 O O . LYS A 1 226 ? -16.694 0.460 22.837 1.00 95.69 226 LYS A O 1
ATOM 1711 N N . ILE A 1 227 ? -18.113 -1.238 23.177 1.00 94.12 227 ILE A N 1
ATOM 1712 C CA . ILE A 1 227 ? -17.439 -1.745 24.380 1.00 94.12 227 ILE A CA 1
ATOM 1713 C C . ILE A 1 227 ? -17.279 -3.268 24.321 1.00 94.12 227 ILE A C 1
ATOM 1715 O O . ILE A 1 227 ? -18.204 -3.985 23.938 1.00 94.12 227 ILE A O 1
ATOM 1719 N N . ASN A 1 228 ? -16.083 -3.761 24.644 1.00 91.38 228 ASN A N 1
ATOM 1720 C CA . ASN A 1 228 ? -15.730 -5.174 24.526 1.00 91.38 228 ASN A CA 1
ATOM 1721 C C . ASN A 1 228 ? -14.727 -5.586 25.628 1.00 91.38 228 ASN A C 1
ATOM 1723 O O . ASN A 1 228 ? -13.597 -5.103 25.597 1.00 91.38 228 ASN A O 1
ATOM 1727 N N . PRO A 1 229 ? -15.081 -6.488 26.563 1.00 93.62 229 PRO A N 1
ATOM 1728 C CA . PRO A 1 229 ? -16.332 -7.242 26.630 1.00 93.62 229 PRO A CA 1
ATOM 1729 C C . PRO A 1 229 ? -17.530 -6.388 27.067 1.00 93.62 229 PRO A C 1
ATOM 1731 O O . PRO A 1 229 ? -17.396 -5.412 27.800 1.00 93.62 229 PRO A O 1
ATOM 1734 N N . VAL A 1 230 ? -18.730 -6.801 26.650 1.00 91.50 230 VAL A N 1
ATOM 1735 C CA . VAL A 1 230 ? -20.001 -6.114 26.967 1.00 91.50 230 VAL A CA 1
ATOM 1736 C C . VAL A 1 230 ? -20.258 -6.041 28.480 1.00 91.50 230 VAL A C 1
ATOM 1738 O O . VAL A 1 230 ? -20.889 -5.102 28.953 1.00 91.50 230 VAL A O 1
ATOM 1741 N N . SER A 1 231 ? -19.706 -6.981 29.255 1.00 92.88 231 SER A N 1
ATOM 1742 C CA . SER A 1 231 ? -19.762 -6.996 30.724 1.00 92.88 231 SER A CA 1
ATOM 1743 C C . SER A 1 231 ? -19.142 -5.763 31.392 1.00 92.88 231 SER A C 1
ATOM 1745 O O . SER A 1 231 ? -19.491 -5.473 32.534 1.00 92.88 231 SER A O 1
ATOM 1747 N N . LEU A 1 232 ? -18.295 -4.995 30.695 1.00 94.31 232 LEU A N 1
ATOM 1748 C CA . LEU A 1 232 ? -17.806 -3.699 31.177 1.00 94.31 232 LEU A CA 1
ATOM 1749 C C . LEU A 1 232 ? -18.931 -2.657 31.345 1.00 94.31 232 LEU A C 1
ATOM 1751 O O . LEU A 1 232 ? -18.781 -1.738 32.141 1.00 94.31 232 LEU A O 1
ATOM 1755 N N . LEU A 1 233 ? -20.084 -2.806 30.677 1.00 92.88 233 LEU A N 1
ATOM 1756 C CA . LEU A 1 233 ? -21.258 -1.955 30.938 1.00 92.88 233 LEU A CA 1
ATOM 1757 C C . LEU A 1 233 ? -21.815 -2.136 32.357 1.00 92.88 233 LEU A C 1
ATOM 1759 O O . LEU A 1 233 ? -22.489 -1.243 32.856 1.00 92.88 233 LEU A O 1
ATOM 1763 N N . ASN A 1 234 ? -21.527 -3.265 33.013 1.00 93.50 234 ASN A N 1
ATOM 1764 C CA . ASN A 1 234 ? -22.031 -3.572 34.352 1.00 93.50 234 ASN A CA 1
ATOM 1765 C C . ASN A 1 234 ? -21.172 -2.949 35.468 1.00 93.50 234 ASN A C 1
ATOM 1767 O O . ASN A 1 234 ? -21.569 -2.994 36.631 1.00 93.50 234 ASN A O 1
ATOM 1771 N N . THR A 1 235 ? -19.988 -2.401 35.156 1.00 92.69 235 THR A N 1
ATOM 1772 C CA . THR A 1 235 ? -19.096 -1.800 36.166 1.00 92.69 235 THR A CA 1
ATOM 1773 C C . THR A 1 235 ? -19.367 -0.310 36.390 1.00 92.69 235 THR A C 1
ATOM 1775 O O . THR A 1 235 ? -18.920 0.238 37.401 1.00 92.69 235 THR A O 1
ATOM 1778 N N . VAL A 1 236 ? -20.127 0.336 35.499 1.00 95.12 236 VAL A N 1
ATOM 1779 C CA . VAL A 1 236 ? -20.375 1.788 35.449 1.00 95.12 236 VAL A CA 1
ATOM 1780 C C . VAL A 1 236 ? -21.868 2.121 35.338 1.00 95.12 236 VAL A C 1
ATOM 1782 O O . VAL A 1 236 ? -22.679 1.278 34.965 1.00 95.12 236 VAL A O 1
ATOM 1785 N N . LYS A 1 237 ? -22.236 3.368 35.636 1.00 95.19 237 LYS A N 1
ATOM 1786 C CA . LYS A 1 237 ? -23.570 3.956 35.417 1.00 95.19 237 LYS A CA 1
ATOM 1787 C C . LYS A 1 237 ? -23.457 5.356 34.802 1.00 95.19 237 LYS A C 1
ATOM 1789 O O . LYS A 1 237 ? -22.386 5.952 34.804 1.00 95.19 237 LYS A O 1
ATOM 1794 N N . SER A 1 238 ? -24.570 5.901 34.303 1.00 95.69 238 SER A N 1
ATOM 1795 C CA . SER A 1 238 ? -24.635 7.317 33.902 1.00 95.69 238 SER A CA 1
ATOM 1796 C C . SER A 1 238 ? -24.271 8.233 35.084 1.00 95.69 238 SER A C 1
ATOM 1798 O O . SER A 1 238 ? -24.662 7.963 36.223 1.00 95.69 238 SER A O 1
ATOM 1800 N N . GLY A 1 239 ? -23.486 9.275 34.812 1.00 94.31 239 GLY A N 1
ATOM 1801 C CA . GLY A 1 239 ? -22.896 10.185 35.796 1.00 94.31 239 GLY A CA 1
ATOM 1802 C C . GLY A 1 239 ? -21.546 9.743 36.381 1.00 94.31 239 GLY A C 1
ATOM 1803 O O . GLY A 1 239 ? -20.923 10.540 37.075 1.00 94.31 239 GLY A O 1
ATOM 1804 N N . ASP A 1 240 ? -21.062 8.522 36.119 1.00 96.44 240 ASP A N 1
ATOM 1805 C CA . ASP A 1 240 ? -19.736 8.101 36.597 1.00 96.44 240 ASP A CA 1
ATOM 1806 C C . ASP A 1 240 ? -18.608 8.822 35.842 1.00 96.44 240 ASP A C 1
ATOM 1808 O O . ASP A 1 240 ? -18.591 8.840 34.609 1.00 96.44 240 ASP A O 1
ATOM 1812 N N . LYS A 1 241 ? -17.618 9.335 36.583 1.00 96.75 241 LYS A N 1
ATOM 1813 C CA . LYS A 1 241 ? -16.298 9.682 36.039 1.00 96.75 241 LYS A CA 1
ATOM 1814 C C . LYS A 1 241 ? -15.501 8.403 35.798 1.00 96.75 241 LYS A C 1
ATOM 1816 O O . LYS A 1 241 ? -15.447 7.518 36.656 1.00 96.75 241 LYS A O 1
ATOM 1821 N N . VAL A 1 242 ? -14.869 8.299 34.637 1.00 96.94 242 VAL A N 1
ATOM 1822 C CA . VAL A 1 242 ? -14.195 7.080 34.179 1.00 96.94 242 VAL A CA 1
ATOM 1823 C C . VAL A 1 242 ? -12.881 7.384 33.473 1.00 96.94 242 VAL A C 1
ATOM 1825 O O . VAL A 1 242 ? -12.792 8.304 32.660 1.00 96.94 242 VAL A O 1
ATOM 1828 N N . ARG A 1 243 ? -11.880 6.541 33.729 1.00 96.50 243 ARG A N 1
ATOM 1829 C CA . ARG A 1 243 ? -10.706 6.361 32.872 1.00 96.50 243 ARG A CA 1
ATOM 1830 C C . ARG A 1 243 ? -10.945 5.121 32.022 1.00 96.50 243 ARG A C 1
ATOM 1832 O O . ARG A 1 243 ? -11.410 4.099 32.521 1.00 96.50 243 ARG A O 1
ATOM 1839 N N . PHE A 1 244 ? -10.652 5.198 30.734 1.00 96.00 244 PHE A N 1
ATOM 1840 C CA . PHE A 1 244 ? -10.949 4.120 29.795 1.00 96.00 244 PHE A CA 1
ATOM 1841 C C . PHE A 1 244 ? -9.816 3.918 28.791 1.00 96.00 244 PHE A C 1
ATOM 1843 O O . PHE A 1 244 ? -9.083 4.851 28.461 1.00 96.00 244 PHE A O 1
ATOM 1850 N N . THR A 1 245 ? -9.702 2.698 28.269 1.00 95.94 245 THR A N 1
ATOM 1851 C CA . THR A 1 245 ? -8.761 2.344 27.199 1.00 95.94 245 THR A CA 1
ATOM 1852 C C . THR A 1 245 ? -9.531 2.038 25.923 1.00 95.94 245 THR A C 1
ATOM 1854 O O . THR A 1 245 ? -10.385 1.155 25.927 1.00 95.94 245 THR A O 1
ATOM 1857 N N . ILE A 1 246 ? -9.208 2.726 24.828 1.00 93.50 246 ILE A N 1
ATOM 1858 C CA . ILE A 1 246 ? -9.747 2.480 23.485 1.00 93.50 246 ILE A CA 1
ATOM 1859 C C . ILE A 1 246 ? -8.720 1.711 22.652 1.00 93.50 246 ILE A C 1
ATOM 1861 O O . ILE A 1 246 ? -7.576 2.147 22.530 1.00 93.50 246 ILE A O 1
ATOM 1865 N N . ASP A 1 247 ? -9.142 0.619 22.012 1.00 92.19 247 ASP A N 1
ATOM 1866 C CA . ASP A 1 247 ? -8.496 0.125 20.791 1.00 92.19 247 ASP A CA 1
ATOM 1867 C C . ASP A 1 247 ? -8.872 1.071 19.641 1.00 92.19 247 ASP A C 1
ATOM 1869 O O . ASP A 1 247 ? -10.034 1.127 19.221 1.00 92.19 247 ASP A O 1
ATOM 1873 N N . THR A 1 248 ? -7.906 1.847 19.140 1.00 85.44 248 THR A N 1
ATOM 1874 C CA . THR A 1 248 ? -8.171 2.873 18.119 1.00 85.44 248 THR A CA 1
ATOM 1875 C C . THR A 1 248 ? -8.548 2.287 16.762 1.00 85.44 248 THR A C 1
ATOM 1877 O O . THR A 1 248 ? -9.148 2.994 15.954 1.00 85.44 248 THR A O 1
ATOM 1880 N N . HIS A 1 249 ? -8.211 1.019 16.501 1.00 80.94 249 HIS A N 1
ATOM 1881 C CA . HIS A 1 249 ? -8.584 0.327 15.270 1.00 80.94 249 HIS A CA 1
ATOM 1882 C C . HIS A 1 249 ? -9.990 -0.277 15.379 1.00 80.94 249 HIS A C 1
ATOM 1884 O O . HIS A 1 249 ? -10.844 -0.004 14.536 1.00 80.94 249 HIS A O 1
ATOM 1890 N N . ALA A 1 250 ? -10.279 -1.024 16.452 1.00 84.31 250 ALA A N 1
ATOM 1891 C CA . ALA A 1 250 ? -11.628 -1.551 16.695 1.00 84.31 250 ALA A CA 1
ATOM 1892 C C . ALA A 1 250 ? -12.658 -0.451 17.040 1.00 84.31 250 ALA A C 1
ATOM 1894 O O . ALA A 1 250 ? -13.867 -0.698 16.990 1.00 84.31 250 ALA A O 1
ATOM 1895 N N . ARG A 1 251 ? -12.182 0.754 17.399 1.00 88.25 251 ARG A N 1
ATOM 1896 C CA . ARG A 1 251 ? -12.961 1.902 17.904 1.00 88.25 251 ARG A CA 1
ATOM 1897 C C . ARG A 1 251 ? -13.865 1.503 19.076 1.00 88.25 251 ARG A C 1
ATOM 1899 O O . ARG A 1 251 ? -15.023 1.919 19.167 1.00 88.25 251 ARG A O 1
ATOM 1906 N N . ALA A 1 252 ? -13.312 0.667 19.953 1.00 93.38 252 ALA A N 1
ATOM 1907 C CA . ALA A 1 252 ? -14.006 0.051 21.072 1.00 93.38 252 ALA A CA 1
ATOM 1908 C C . ALA A 1 252 ? -13.227 0.243 22.377 1.00 93.38 252 ALA A C 1
ATOM 1910 O O . ALA A 1 252 ? -11.999 0.144 22.398 1.00 93.38 252 ALA A O 1
ATOM 1911 N N . ILE A 1 253 ? -13.955 0.484 23.464 1.00 95.00 253 ILE A N 1
ATOM 1912 C CA . ILE A 1 253 ? -13.421 0.517 24.823 1.00 95.00 253 ILE A CA 1
ATOM 1913 C C . ILE A 1 253 ? -13.169 -0.920 25.291 1.00 95.00 253 ILE A C 1
ATOM 1915 O O . ILE A 1 253 ? -14.075 -1.756 25.259 1.00 95.00 253 ILE A O 1
ATOM 1919 N N . THR A 1 254 ? -11.934 -1.194 25.713 1.00 95.69 254 THR A N 1
ATOM 1920 C CA . THR A 1 254 ? -11.444 -2.519 26.134 1.00 95.69 254 THR A CA 1
ATOM 1921 C C . THR A 1 254 ? -11.117 -2.612 27.624 1.00 95.69 254 THR A C 1
ATOM 1923 O O . THR A 1 254 ? -10.971 -3.712 28.156 1.00 95.69 254 THR A O 1
ATOM 1926 N N . LYS A 1 255 ? -11.033 -1.467 28.313 1.00 96.31 255 LYS A N 1
ATOM 1927 C CA . LYS A 1 255 ? -10.989 -1.342 29.778 1.00 96.31 255 LYS A CA 1
ATOM 1928 C C . LYS A 1 255 ? -11.732 -0.078 30.192 1.00 96.31 255 LYS A C 1
ATOM 1930 O O . LYS A 1 255 ? -11.648 0.921 29.478 1.00 96.31 255 LYS A O 1
ATOM 1935 N N . ILE A 1 256 ? -12.420 -0.116 31.328 1.00 96.06 256 ILE A N 1
ATOM 1936 C CA . ILE A 1 256 ? -13.052 1.056 31.934 1.00 96.06 256 ILE A CA 1
ATOM 1937 C C . ILE A 1 256 ? -12.996 0.934 33.457 1.00 96.06 256 ILE A C 1
ATOM 1939 O O . ILE A 1 256 ? -13.477 -0.044 34.032 1.00 96.06 256 ILE A O 1
ATOM 1943 N N . ASP A 1 257 ? -12.389 1.933 34.082 1.00 95.19 257 ASP A N 1
ATOM 1944 C CA . ASP A 1 257 ? -12.130 2.029 35.511 1.00 95.19 257 ASP A CA 1
ATOM 1945 C C . ASP A 1 257 ? -12.798 3.308 36.026 1.00 95.19 257 ASP A C 1
ATOM 1947 O O . ASP A 1 257 ? -12.679 4.374 35.414 1.00 95.19 257 ASP A O 1
ATOM 1951 N N . LYS A 1 258 ? -13.526 3.226 37.143 1.00 94.62 258 LYS A N 1
ATOM 1952 C CA . LYS A 1 258 ? -14.153 4.413 37.737 1.00 94.62 258 LYS A CA 1
ATOM 1953 C C . LYS A 1 258 ? -13.108 5.254 38.451 1.00 94.62 258 LYS A C 1
ATOM 1955 O O . LYS A 1 258 ? -12.300 4.730 39.216 1.00 94.62 258 LYS A O 1
ATOM 1960 N N . LEU A 1 259 ? -13.155 6.556 38.204 1.00 90.88 259 LEU A N 1
ATOM 1961 C CA . LEU A 1 259 ? -12.403 7.534 38.970 1.00 90.88 259 LEU A CA 1
ATOM 1962 C C . LEU A 1 259 ? -13.238 7.870 40.204 1.00 90.88 259 LEU A C 1
ATOM 1964 O O . LEU A 1 259 ? -14.335 8.413 40.083 1.00 90.88 259 LEU A O 1
ATOM 1968 N N . ASN A 1 260 ? -12.730 7.498 41.376 1.00 78.56 260 ASN A N 1
ATOM 1969 C CA . ASN A 1 260 ? -13.255 8.000 42.638 1.00 78.56 260 ASN A CA 1
ATOM 1970 C C . ASN A 1 260 ? -12.740 9.435 42.817 1.00 78.56 260 ASN A C 1
ATOM 1972 O O . ASN A 1 260 ? -11.542 9.666 42.636 1.00 78.56 260 ASN A O 1
ATOM 1976 N N . ASP A 1 261 ? -13.644 10.352 43.162 1.00 58.72 261 ASP A N 1
ATOM 1977 C CA . ASP A 1 261 ? -13.304 11.663 43.732 1.00 58.72 261 ASP A CA 1
ATOM 1978 C C . ASP A 1 261 ? -12.901 11.523 45.215 1.00 58.72 261 ASP A C 1
ATOM 1980 O O . ASP A 1 261 ? -13.429 10.595 45.877 1.00 58.72 261 ASP A O 1
#

pLDDT: mean 80.29, std 22.35, range [26.94, 98.62]